Protein AF-A0A955CAB0-F1 (afdb_monomer_lite)

pLDDT: mean 87.86, std 12.78, range [36.03, 98.62]

Secondary structure (DSSP, 8-state):
---SS--EEEEEEE-SS-SSS-EEEEEETTGGG-HHHHS-EEEEESSS-EEE-HHHHT----S---EEEEE-SSSSSPPEEEEE-TTT--EEEEE-SSS-EEE-HHHHT----S-EEEEEEE-SSSSSS-EEEEEESSS--EEEE-SSSSSPEE-TTTTT----S-EEEEEEE-SSSSSPPEEEEEETTS--EEE------SEEEEEEEE-STT-TT-TT-EEEEE-SS-EEEEE--S--BTTB---SS-EEEEET-----EEEEE-TTS-EEEEESPPSSEEEEEEGGG-B------S-SS-SS--SHHHHHHHHHHTTS-S---TT-TT-SSS--HHHHHHHHHHHHHT----

Structure (mmCIF, N/CA/C/O backbone):
data_AF-A0A955CAB0-F1
#
_entry.id   AF-A0A955CAB0-F1
#
loop_
_atom_site.group_PDB
_atom_site.id
_atom_site.type_symbol
_atom_site.label_atom_id
_atom_site.label_alt_id
_atom_site.label_comp_id
_atom_site.label_asym_id
_atom_site.label_entity_id
_atom_site.label_seq_id
_atom_site.pdbx_PDB_ins_code
_atom_site.Cartn_x
_atom_site.Cartn_y
_atom_site.Cartn_z
_atom_site.occupancy
_atom_site.B_iso_or_equiv
_atom_site.auth_seq_id
_atom_site.auth_comp_id
_atom_site.auth_asym_id
_atom_site.auth_atom_id
_atom_site.pdbx_PDB_model_num
ATOM 1 N N . VAL A 1 1 ? -2.494 -20.884 -11.486 1.00 67.62 1 VAL A N 1
ATOM 2 C CA . VAL A 1 1 ? -1.770 -19.643 -11.150 1.00 67.62 1 VAL A CA 1
ATOM 3 C C . VAL A 1 1 ? -0.310 -19.769 -11.561 1.00 67.62 1 VAL A C 1
ATOM 5 O O . VAL A 1 1 ? 0.090 -19.027 -12.437 1.00 67.62 1 VAL A O 1
ATOM 8 N N . ASP A 1 2 ? 0.454 -20.737 -11.043 1.00 61.44 2 ASP A N 1
ATOM 9 C CA . ASP A 1 2 ? 1.824 -20.988 -11.523 1.00 61.44 2 ASP A CA 1
ATOM 10 C C . ASP A 1 2 ? 1.821 -21.654 -12.916 1.00 61.44 2 ASP A C 1
ATOM 12 O O . ASP A 1 2 ? 1.189 -22.699 -13.108 1.00 61.44 2 ASP A O 1
ATOM 16 N N . ARG A 1 3 ? 2.482 -21.017 -13.890 1.00 67.31 3 ARG A N 1
ATOM 17 C CA . ARG A 1 3 ? 2.639 -21.497 -15.274 1.00 67.31 3 ARG A CA 1
ATOM 18 C C . ARG A 1 3 ? 3.969 -22.232 -15.499 1.00 67.31 3 ARG A C 1
ATOM 20 O O . ARG A 1 3 ? 4.211 -22.698 -16.607 1.00 67.31 3 ARG A O 1
ATOM 27 N N . GLY A 1 4 ? 4.805 -22.376 -14.467 1.00 62.47 4 GLY A N 1
ATOM 28 C CA . GLY A 1 4 ? 6.047 -23.158 -14.457 1.00 62.47 4 GLY A CA 1
ATOM 29 C C . GLY A 1 4 ? 7.258 -22.490 -15.118 1.00 62.47 4 GLY A C 1
ATOM 30 O O . GLY A 1 4 ? 8.385 -22.841 -14.774 1.00 62.47 4 GLY A O 1
ATOM 31 N N . ASP A 1 5 ? 7.032 -21.520 -16.008 1.00 72.44 5 ASP A N 1
ATOM 32 C CA . ASP A 1 5 ? 8.077 -20.873 -16.813 1.00 72.44 5 ASP A CA 1
ATOM 33 C C . ASP A 1 5 ? 8.202 -19.352 -16.567 1.00 72.44 5 ASP A C 1
ATOM 35 O O . ASP A 1 5 ? 9.128 -18.720 -17.083 1.00 72.44 5 ASP A O 1
ATOM 39 N N . ASP A 1 6 ? 7.306 -18.763 -15.767 1.00 80.19 6 ASP A N 1
ATOM 40 C CA . ASP A 1 6 ? 7.305 -17.326 -15.481 1.00 80.19 6 ASP A CA 1
ATOM 41 C C . ASP A 1 6 ? 8.258 -17.018 -14.312 1.00 80.19 6 ASP A C 1
ATOM 43 O O . ASP A 1 6 ? 8.123 -17.598 -13.229 1.00 80.19 6 ASP A O 1
ATOM 47 N N . PRO A 1 7 ? 9.243 -16.115 -14.477 1.00 87.50 7 PRO A N 1
ATOM 48 C CA . PRO A 1 7 ? 10.187 -15.771 -13.420 1.00 87.50 7 PRO A CA 1
ATOM 49 C C . PRO A 1 7 ? 9.545 -14.793 -12.420 1.00 87.50 7 PRO A C 1
ATOM 51 O O . PRO A 1 7 ? 9.948 -13.637 -12.310 1.00 87.50 7 PRO A O 1
ATOM 54 N N . THR A 1 8 ? 8.518 -15.239 -11.697 1.00 88.38 8 THR A N 1
ATOM 55 C CA . THR A 1 8 ? 7.826 -14.444 -10.674 1.00 88.38 8 THR A CA 1
ATOM 56 C C . THR A 1 8 ? 8.724 -14.216 -9.456 1.00 88.38 8 THR A C 1
ATOM 58 O O . THR A 1 8 ? 9.237 -15.164 -8.859 1.00 88.38 8 THR A O 1
ATOM 61 N N . PHE A 1 9 ? 8.910 -12.950 -9.074 1.00 87.31 9 PHE A N 1
ATOM 62 C CA . PHE A 1 9 ? 9.753 -12.544 -7.942 1.00 87.31 9 PHE A CA 1
ATOM 63 C C . PHE A 1 9 ? 8.965 -12.331 -6.654 1.00 87.31 9 PHE A C 1
ATOM 65 O O . PHE A 1 9 ? 9.456 -12.657 -5.571 1.00 87.31 9 PHE A O 1
ATOM 72 N N . GLN A 1 10 ? 7.757 -11.783 -6.767 1.00 90.12 10 GLN A N 1
ATOM 73 C CA . GLN A 1 10 ? 6.902 -11.473 -5.629 1.00 90.12 10 GLN A CA 1
ATOM 74 C C . GLN A 1 10 ? 5.447 -11.785 -5.981 1.00 90.12 10 GLN A C 1
ATOM 76 O O . GLN A 1 10 ? 5.010 -11.604 -7.117 1.00 90.12 10 GLN A O 1
ATOM 81 N N . ALA A 1 11 ? 4.712 -12.260 -4.982 1.00 91.19 11 ALA A N 1
ATOM 82 C CA . ALA A 1 11 ? 3.279 -12.487 -5.022 1.00 91.19 11 ALA A CA 1
ATOM 83 C C . ALA A 1 11 ? 2.670 -11.767 -3.821 1.00 91.19 11 ALA A C 1
ATOM 85 O O . ALA A 1 11 ? 3.214 -11.874 -2.719 1.00 91.19 11 ALA A O 1
ATOM 86 N N . SER A 1 12 ? 1.566 -11.062 -4.033 1.00 92.38 12 SER A N 1
ATOM 87 C CA . SER A 1 12 ? 0.866 -10.340 -2.975 1.00 92.38 12 SER A CA 1
ATOM 88 C C . SER A 1 12 ? -0.623 -10.625 -3.057 1.00 92.38 12 SER A C 1
ATOM 90 O O . SER A 1 12 ? -1.196 -10.657 -4.147 1.00 92.38 12 SER A O 1
ATOM 92 N N . PHE A 1 13 ? -1.216 -10.848 -1.886 1.00 93.06 13 PHE A N 1
ATOM 93 C CA . PHE A 1 13 ? -2.656 -10.965 -1.725 1.00 93.06 13 PHE A CA 1
ATOM 94 C C . PHE A 1 13 ? -3.220 -9.653 -1.191 1.00 93.06 13 PHE A C 1
ATOM 96 O O . PHE A 1 13 ? -2.609 -9.055 -0.302 1.00 93.06 13 PHE A O 1
ATOM 103 N N . PHE A 1 14 ? -4.343 -9.224 -1.753 1.00 93.44 14 PHE A N 1
ATOM 104 C CA . PHE A 1 14 ? -5.109 -8.056 -1.325 1.00 93.44 14 PHE A CA 1
ATOM 105 C C . PHE A 1 14 ? -6.511 -8.128 -1.930 1.00 93.44 14 PHE A C 1
ATOM 107 O O . PHE A 1 14 ? -6.679 -8.681 -3.011 1.00 93.44 14 PHE A O 1
ATOM 114 N N . ASP A 1 15 ? -7.504 -7.599 -1.229 1.00 92.38 15 ASP A N 1
ATOM 115 C CA . ASP A 1 15 ? -8.902 -7.546 -1.678 1.00 92.38 15 ASP A CA 1
ATOM 116 C C . ASP A 1 15 ? -9.117 -6.266 -2.510 1.00 92.38 15 ASP A C 1
ATOM 118 O O . ASP A 1 15 ? -9.379 -5.196 -1.954 1.00 92.38 15 ASP A O 1
ATOM 122 N N . PHE A 1 16 ? -8.888 -6.330 -3.830 1.00 95.06 16 PHE A N 1
ATOM 123 C CA . PHE A 1 16 ? -8.797 -5.113 -4.659 1.00 95.06 16 PHE A CA 1
ATOM 124 C C . PHE A 1 16 ? -10.159 -4.500 -4.988 1.00 95.06 16 PHE A C 1
ATOM 126 O O . PHE A 1 16 ? -10.243 -3.301 -5.252 1.00 95.06 16 PHE A O 1
ATOM 133 N N . ASN A 1 17 ? -11.204 -5.326 -5.002 1.00 92.50 17 ASN A N 1
ATOM 134 C CA . ASN A 1 17 ? -12.583 -4.950 -5.316 1.00 92.50 17 ASN A CA 1
ATOM 135 C C . ASN A 1 17 ? -13.494 -4.958 -4.075 1.00 92.50 17 ASN A C 1
ATOM 137 O O . ASN A 1 17 ? -14.695 -4.713 -4.192 1.00 92.50 17 ASN A O 1
ATOM 141 N N . ARG A 1 18 ? -12.922 -5.222 -2.894 1.00 88.31 18 ARG A N 1
ATOM 142 C CA . ARG A 1 18 ? -13.589 -5.218 -1.590 1.00 88.31 18 ARG A CA 1
ATOM 143 C C . ARG A 1 18 ? -14.712 -6.246 -1.463 1.00 88.31 18 ARG A C 1
ATOM 145 O O . ARG A 1 18 ? -15.639 -6.028 -0.678 1.00 88.31 18 ARG A O 1
ATOM 152 N N . ASP A 1 19 ? -14.635 -7.354 -2.196 1.00 85.94 19 ASP A N 1
ATOM 153 C CA . ASP A 1 19 ? -15.627 -8.430 -2.133 1.00 85.94 19 ASP A CA 1
ATOM 154 C C . ASP A 1 19 ? -15.390 -9.414 -0.970 1.00 85.94 19 ASP A C 1
ATOM 156 O O . ASP A 1 19 ? -16.157 -10.363 -0.788 1.00 85.94 19 ASP A O 1
ATOM 160 N N . GLY A 1 20 ? -14.378 -9.149 -0.134 1.00 83.88 20 GLY A N 1
ATOM 161 C CA . GLY A 1 20 ? -14.032 -9.939 1.046 1.00 83.88 20 GLY A CA 1
ATOM 162 C C . GLY A 1 20 ? -13.093 -11.104 0.743 1.00 83.88 20 GLY A C 1
ATOM 163 O O . GLY A 1 20 ? -12.623 -11.768 1.672 1.00 83.88 20 GLY A O 1
ATOM 164 N N . TRP A 1 21 ? -12.768 -11.347 -0.529 1.00 86.94 21 TRP A N 1
ATOM 165 C CA . TRP A 1 21 ? -11.858 -12.405 -0.940 1.00 86.94 21 TRP A CA 1
ATOM 166 C C . TRP A 1 21 ? -10.519 -11.812 -1.374 1.00 86.94 21 TRP A C 1
ATOM 168 O O . TRP A 1 21 ? -10.453 -11.106 -2.369 1.00 86.94 21 TRP A O 1
ATOM 178 N N . PRO A 1 22 ? -9.399 -12.155 -0.709 1.00 90.69 22 PRO A N 1
ATOM 179 C CA . PRO A 1 22 ? -8.095 -11.706 -1.171 1.00 90.69 22 PRO A CA 1
ATOM 180 C C . PRO A 1 22 ? -7.800 -12.231 -2.579 1.00 90.69 22 PRO A C 1
ATOM 182 O O . PRO A 1 22 ? -7.750 -13.449 -2.813 1.00 90.69 22 PRO A O 1
ATOM 185 N N . ASP A 1 23 ? -7.570 -11.303 -3.494 1.00 95.06 23 ASP A N 1
ATOM 186 C CA . ASP A 1 23 ? -7.119 -11.528 -4.857 1.00 95.06 23 ASP A CA 1
ATOM 187 C C . ASP A 1 23 ? -5.604 -11.685 -4.898 1.00 95.06 23 ASP A C 1
ATOM 189 O O . ASP A 1 23 ? -4.913 -11.513 -3.895 1.00 95.06 23 ASP A O 1
ATOM 193 N N . LEU A 1 24 ? -5.063 -12.051 -6.058 1.00 95.00 24 LEU A N 1
ATOM 194 C CA . LEU A 1 24 ? -3.643 -12.338 -6.204 1.00 95.00 24 LEU A CA 1
ATOM 195 C C . LEU A 1 24 ? -3.033 -11.547 -7.352 1.00 95.00 24 LEU A C 1
ATOM 197 O O . LEU A 1 24 ? -3.388 -11.750 -8.513 1.00 95.00 24 LEU A O 1
ATOM 201 N N . TYR A 1 25 ? -2.032 -10.732 -7.034 1.00 94.81 25 TYR A N 1
ATOM 202 C CA . TYR A 1 25 ? -1.206 -10.061 -8.027 1.00 94.81 25 TYR A CA 1
ATOM 203 C C . TYR A 1 25 ? 0.226 -10.594 -8.001 1.00 94.81 25 TYR A C 1
ATOM 205 O O . TYR A 1 25 ? 0.820 -10.821 -6.941 1.00 94.81 25 TYR A O 1
ATOM 213 N N . LEU A 1 26 ? 0.763 -10.857 -9.191 1.00 93.38 26 LEU A N 1
ATOM 214 C CA . LEU A 1 26 ? 2.083 -11.441 -9.397 1.00 93.38 26 LEU A CA 1
ATOM 215 C C . LEU A 1 26 ? 2.994 -10.455 -10.117 1.00 93.38 26 LEU A C 1
ATOM 217 O O . LEU A 1 26 ? 2.694 -10.026 -11.232 1.00 93.38 26 LEU A O 1
ATOM 221 N N . CYS A 1 27 ? 4.143 -10.187 -9.500 1.00 91.38 27 CYS A N 1
ATOM 222 C CA . CYS A 1 27 ? 5.233 -9.443 -10.108 1.00 91.38 27 CYS A CA 1
ATOM 223 C C . CYS A 1 27 ? 6.205 -10.390 -10.810 1.00 91.38 27 CYS A C 1
ATOM 225 O O . CYS A 1 27 ? 6.903 -11.181 -10.164 1.00 91.38 27 CYS A O 1
ATOM 227 N N . THR A 1 28 ? 6.249 -10.291 -12.137 1.00 90.56 28 THR A N 1
ATOM 228 C CA . THR A 1 28 ? 7.005 -11.185 -13.018 1.00 90.56 28 THR A CA 1
ATOM 229 C C . THR A 1 28 ? 8.195 -10.455 -13.634 1.00 90.56 28 THR A C 1
ATOM 231 O O . THR A 1 28 ? 8.054 -9.363 -14.173 1.00 90.56 28 THR A O 1
ATOM 234 N N . ASP A 1 29 ? 9.389 -11.046 -13.553 1.00 88.81 29 ASP A N 1
ATOM 235 C CA . ASP A 1 29 ? 10.591 -10.529 -14.218 1.00 88.81 29 ASP A CA 1
ATOM 236 C C . ASP A 1 29 ? 10.521 -10.791 -15.739 1.00 88.81 29 ASP A C 1
ATOM 238 O O . ASP A 1 29 ? 9.729 -11.597 -16.218 1.00 88.81 29 ASP A O 1
ATOM 242 N N . LYS A 1 30 ? 11.401 -10.159 -16.519 1.00 87.69 30 LYS A N 1
ATOM 243 C CA . LYS A 1 30 ? 11.601 -10.392 -17.959 1.00 87.69 30 LYS A CA 1
ATOM 244 C C . LYS A 1 30 ? 10.505 -9.865 -18.893 1.00 87.69 30 LYS A C 1
ATOM 246 O O . LYS A 1 30 ? 10.591 -10.137 -20.096 1.00 87.69 30 LYS A O 1
ATOM 251 N N . GLY A 1 31 ? 9.543 -9.070 -18.414 1.00 83.94 31 GLY A N 1
ATOM 252 C CA . GLY A 1 31 ? 8.529 -8.410 -19.253 1.00 83.94 31 GLY A CA 1
ATOM 253 C C . GLY A 1 31 ? 9.113 -7.598 -20.416 1.00 83.94 31 GLY A C 1
ATOM 254 O O . GLY A 1 31 ? 8.507 -7.499 -21.486 1.00 83.94 31 GLY A O 1
ATOM 255 N N . GLU A 1 32 ? 10.347 -7.112 -20.275 1.00 80.25 32 GLU A N 1
ATOM 256 C CA . GLU A 1 32 ? 11.094 -6.385 -21.300 1.00 80.25 32 GLU A CA 1
ATOM 257 C C . GLU A 1 32 ? 11.515 -7.220 -22.509 1.00 80.25 32 GLU A C 1
ATOM 259 O O . GLU A 1 32 ? 11.771 -6.675 -23.584 1.00 80.25 32 GLU A O 1
ATOM 264 N N . PHE A 1 33 ? 11.581 -8.543 -22.353 1.00 83.88 33 PHE A N 1
ATOM 265 C CA . PHE A 1 33 ? 11.875 -9.478 -23.440 1.00 83.88 33 PHE A C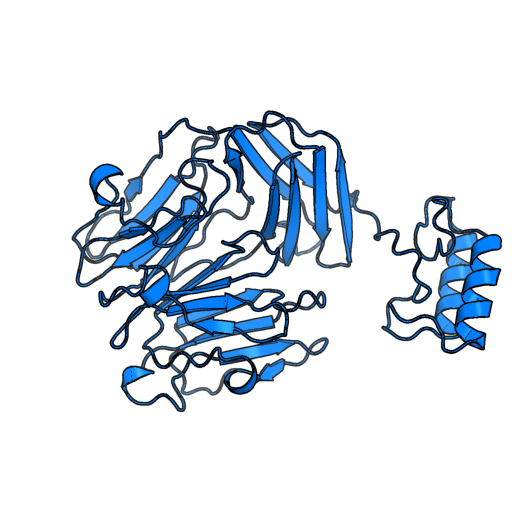A 1
ATOM 266 C C . PHE A 1 33 ? 10.608 -9.963 -24.156 1.00 83.88 33 PHE A C 1
ATOM 268 O O . PHE A 1 33 ? 10.698 -10.726 -25.120 1.00 83.88 33 PHE A O 1
ATOM 275 N N . GLY A 1 34 ? 9.439 -9.488 -23.721 1.00 84.25 34 GLY A N 1
ATOM 276 C CA . GLY A 1 34 ? 8.139 -9.754 -24.318 1.00 84.25 34 GLY A CA 1
ATOM 277 C C . GLY A 1 34 ? 7.045 -9.788 -23.256 1.00 84.25 34 GLY A C 1
ATOM 278 O O . GLY A 1 34 ? 7.053 -10.662 -22.397 1.00 84.25 34 GLY A O 1
ATOM 279 N N . CYS A 1 35 ? 6.057 -8.894 -23.379 1.00 84.69 35 CYS A N 1
ATOM 280 C CA . CYS A 1 35 ? 4.887 -8.811 -22.493 1.00 84.69 35 CYS A CA 1
ATOM 281 C C . CYS A 1 35 ? 4.182 -10.152 -22.244 1.00 84.69 35 CYS A C 1
ATOM 283 O O . CYS A 1 35 ? 3.580 -10.363 -21.203 1.00 84.69 35 CYS A O 1
ATOM 285 N N . ASN A 1 36 ? 4.169 -11.044 -23.231 1.00 83.56 36 ASN A N 1
ATOM 286 C CA . ASN A 1 36 ? 3.543 -12.350 -23.107 1.00 83.56 36 ASN A CA 1
ATOM 287 C C . ASN A 1 36 ? 4.631 -13.414 -23.322 1.00 83.56 36 ASN A C 1
ATOM 289 O O . ASN A 1 36 ? 5.234 -13.415 -24.402 1.00 83.56 36 ASN A O 1
ATOM 293 N N . PRO A 1 37 ? 4.903 -14.290 -22.337 1.00 80.44 37 PRO A N 1
ATOM 294 C CA . PRO A 1 37 ? 4.137 -14.496 -21.099 1.00 80.44 37 PRO A CA 1
ATOM 295 C C . PRO A 1 37 ? 4.506 -13.589 -19.914 1.00 80.44 37 PRO A C 1
ATOM 297 O O . PRO A 1 37 ? 3.755 -13.567 -18.952 1.00 80.44 37 PRO A O 1
ATOM 300 N N . PHE A 1 38 ? 5.578 -12.797 -19.994 1.00 87.56 38 PHE A N 1
ATOM 301 C CA . PHE A 1 38 ? 6.260 -12.226 -18.821 1.00 87.56 38 PHE A CA 1
ATOM 302 C C . PHE A 1 38 ? 5.683 -10.924 -18.225 1.00 87.56 38 PHE A C 1
ATOM 304 O O . PHE A 1 38 ? 6.401 -10.205 -17.535 1.00 87.56 38 PHE A O 1
ATOM 311 N N . ARG A 1 39 ? 4.423 -10.571 -18.498 1.00 91.00 39 ARG A N 1
ATOM 312 C CA . ARG A 1 39 ? 3.760 -9.432 -17.834 1.00 91.00 39 ARG A CA 1
ATOM 313 C C . ARG A 1 39 ? 3.444 -9.764 -16.378 1.00 91.00 39 ARG A C 1
ATOM 315 O O . ARG A 1 39 ? 3.394 -10.929 -15.991 1.00 91.00 39 ARG A O 1
ATOM 322 N N . ASN A 1 40 ? 3.167 -8.742 -15.581 1.00 93.25 40 ASN A N 1
ATOM 323 C CA . ASN A 1 40 ? 2.506 -8.952 -14.297 1.00 93.25 40 ASN A CA 1
ATOM 324 C C . ASN A 1 40 ? 1.090 -9.500 -14.506 1.00 93.25 40 ASN A C 1
ATOM 326 O O . ASN A 1 40 ? 0.478 -9.272 -15.552 1.00 93.25 40 ASN A O 1
ATOM 330 N N . HIS A 1 41 ? 0.569 -10.222 -13.515 1.00 93.94 41 HIS A N 1
ATOM 331 C CA . HIS A 1 41 ? -0.744 -10.858 -13.613 1.00 93.94 41 HIS A CA 1
ATOM 332 C C . HIS A 1 41 ? -1.618 -10.522 -12.415 1.00 93.94 41 HIS A C 1
ATOM 334 O O . HIS A 1 41 ? -1.183 -10.724 -11.284 1.00 93.94 41 HIS A O 1
ATOM 340 N N . LEU A 1 42 ? -2.861 -10.113 -12.673 1.00 96.56 42 LEU A N 1
ATOM 341 C CA . LEU A 1 42 ? -3.911 -10.023 -11.664 1.00 96.56 42 LEU A CA 1
ATOM 342 C C . LEU A 1 42 ? -4.868 -11.207 -11.815 1.00 96.56 42 LEU A C 1
ATOM 344 O O . LEU A 1 42 ? -5.389 -11.473 -12.904 1.00 96.56 42 LEU A O 1
ATOM 348 N N . TYR A 1 43 ? -5.118 -11.892 -10.707 1.00 96.94 43 TYR A N 1
ATOM 349 C CA . TYR A 1 43 ? -6.092 -12.962 -10.597 1.00 96.94 43 TYR A CA 1
ATOM 350 C C . TYR A 1 43 ? -7.154 -12.596 -9.567 1.00 96.94 43 TYR A C 1
ATOM 352 O O . TYR A 1 43 ? -6.832 -12.454 -8.389 1.00 96.94 43 TYR A O 1
ATOM 360 N N . ARG A 1 44 ? -8.412 -12.545 -10.006 1.00 97.19 44 ARG A N 1
ATOM 361 C CA . ARG A 1 44 ? -9.564 -12.388 -9.124 1.00 97.19 44 ARG A CA 1
ATOM 362 C C . ARG A 1 44 ? -9.888 -13.699 -8.422 1.00 97.19 44 ARG A C 1
ATOM 364 O O . ARG A 1 44 ? -9.929 -14.749 -9.077 1.00 97.19 44 ARG A O 1
ATOM 371 N N . ASN A 1 45 ? -10.126 -13.648 -7.122 1.00 94.88 45 ASN A N 1
ATOM 372 C CA . ASN A 1 45 ? -10.603 -14.768 -6.332 1.00 94.88 45 ASN A CA 1
ATOM 373 C C . ASN A 1 45 ? -12.132 -14.875 -6.435 1.00 94.88 45 ASN A C 1
ATOM 375 O O . ASN A 1 45 ? -12.863 -13.919 -6.242 1.00 94.88 45 ASN A O 1
ATOM 379 N N . MET A 1 46 ? -12.623 -16.067 -6.758 1.00 90.56 46 MET A N 1
ATOM 380 C CA . MET A 1 46 ? -14.039 -16.376 -6.966 1.00 90.56 46 MET A CA 1
ATOM 381 C C . MET A 1 46 ? -14.533 -17.345 -5.884 1.00 90.56 46 MET A C 1
ATOM 383 O O . MET A 1 46 ? -15.112 -18.386 -6.202 1.00 90.56 46 MET A O 1
ATOM 387 N N . GLY A 1 47 ? -14.201 -17.088 -4.617 1.00 84.75 47 GLY A N 1
ATOM 388 C CA . GLY A 1 47 ? -14.591 -17.967 -3.511 1.00 84.75 47 GLY A CA 1
ATOM 389 C C . GLY A 1 47 ? -13.786 -19.270 -3.424 1.00 84.75 47 GLY A C 1
ATOM 390 O O . GLY A 1 47 ? -14.341 -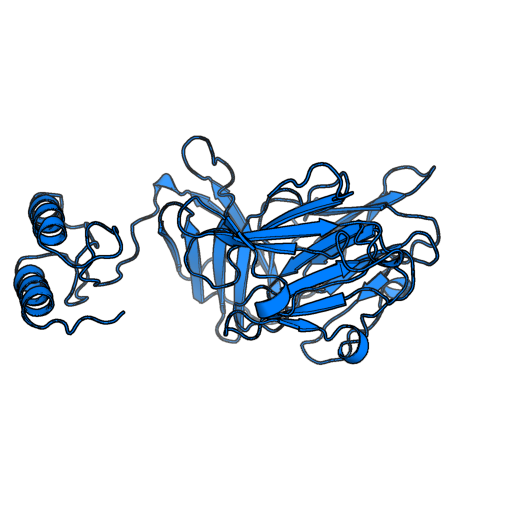20.336 -3.160 1.00 84.75 47 GLY A O 1
ATOM 391 N N . GLY A 1 48 ? -12.475 -19.222 -3.697 1.00 83.94 48 GLY A N 1
ATOM 392 C CA . GLY A 1 48 ? -11.577 -20.388 -3.634 1.00 83.94 48 GLY A CA 1
ATOM 393 C C . GLY A 1 48 ? -11.060 -20.885 -4.987 1.00 83.94 48 GLY A C 1
ATOM 394 O O . GLY A 1 48 ? -10.376 -21.909 -5.058 1.00 83.94 48 GLY A O 1
ATOM 395 N N . SER A 1 49 ? -11.347 -20.157 -6.067 1.00 90.88 49 SER A N 1
ATOM 396 C CA . SER A 1 49 ? -10.716 -20.346 -7.376 1.00 90.88 49 SER A CA 1
ATOM 397 C C . SER A 1 49 ? -10.250 -19.007 -7.943 1.00 90.88 49 SER A C 1
ATOM 399 O O . SER A 1 49 ? -10.808 -17.978 -7.597 1.00 90.88 49 SER A O 1
ATOM 401 N N . PHE A 1 50 ? -9.225 -19.015 -8.796 1.00 95.19 50 PHE A N 1
ATOM 402 C CA . PHE A 1 50 ? -8.647 -17.793 -9.360 1.00 95.19 50 PHE A CA 1
ATOM 403 C C . PHE A 1 50 ? -8.926 -17.684 -10.858 1.00 95.19 50 PHE A C 1
ATOM 405 O O . PHE A 1 50 ? -8.662 -18.633 -11.605 1.00 95.19 50 PHE A O 1
ATOM 412 N N . VAL A 1 51 ? -9.392 -16.516 -11.298 1.00 95.50 51 VAL A N 1
ATOM 413 C CA . VAL A 1 51 ? -9.577 -16.157 -12.711 1.00 95.50 51 VAL A CA 1
ATOM 414 C C . VAL A 1 51 ? -8.618 -15.027 -13.059 1.00 95.50 51 VAL A C 1
ATOM 416 O O . VAL A 1 51 ? -8.604 -13.998 -12.398 1.00 95.50 51 VAL A O 1
ATOM 419 N N . GLU A 1 52 ? -7.803 -15.208 -14.097 1.00 95.38 52 GLU A N 1
ATOM 420 C CA . GLU A 1 52 ? -6.918 -14.139 -14.570 1.00 95.38 52 GLU A CA 1
ATOM 421 C C . GLU A 1 52 ? -7.737 -13.043 -15.255 1.00 95.38 52 GLU A C 1
ATOM 423 O O . GLU A 1 52 ? -8.451 -13.319 -16.220 1.00 95.38 52 GLU A O 1
ATOM 428 N N . ILE A 1 53 ? -7.597 -11.809 -14.774 1.00 96.94 53 ILE A N 1
ATOM 429 C CA . ILE A 1 53 ? -8.307 -10.624 -15.278 1.00 96.94 53 ILE A CA 1
ATOM 430 C C . ILE A 1 53 ? -7.351 -9.502 -15.701 1.00 96.94 53 ILE A C 1
ATOM 432 O O . ILE A 1 53 ? -7.799 -8.399 -15.990 1.00 96.94 53 ILE A O 1
ATOM 436 N N . THR A 1 54 ? -6.047 -9.789 -15.780 1.00 95.56 54 THR A N 1
ATOM 437 C CA . THR A 1 54 ? -4.971 -8.829 -16.084 1.00 95.56 54 THR A CA 1
ATOM 438 C C . THR A 1 54 ? -5.313 -7.841 -17.199 1.00 95.56 54 THR A C 1
ATOM 440 O O . THR A 1 54 ? -5.135 -6.642 -17.030 1.00 95.56 54 THR A O 1
ATOM 443 N N . ASP A 1 55 ? -5.798 -8.339 -18.342 1.00 95.50 55 ASP A N 1
ATOM 444 C CA . ASP A 1 55 ? -6.018 -7.498 -19.522 1.00 95.50 55 ASP A CA 1
ATOM 445 C C . ASP A 1 55 ? -7.314 -6.672 -19.409 1.00 95.50 55 ASP A C 1
ATOM 447 O O . ASP A 1 55 ? -7.401 -5.586 -19.977 1.00 95.50 55 ASP A O 1
ATOM 451 N N . SER A 1 56 ? -8.329 -7.177 -18.695 1.00 97.38 56 SER A N 1
ATOM 452 C CA . SER A 1 56 ? -9.586 -6.453 -18.463 1.00 97.38 56 SER A CA 1
ATOM 453 C C . SER A 1 56 ? -9.478 -5.427 -17.339 1.00 97.38 56 SER A C 1
ATOM 455 O O . SER A 1 56 ? -10.193 -4.433 -17.390 1.00 97.38 56 SER A O 1
ATOM 457 N N . SER A 1 57 ? -8.591 -5.644 -16.363 1.00 97.69 57 SER A N 1
ATOM 458 C CA . SER A 1 57 ? -8.366 -4.717 -15.250 1.00 97.69 57 SER A CA 1
ATOM 459 C C . SER A 1 57 ? -7.359 -3.614 -15.569 1.00 97.69 57 SER A C 1
ATOM 461 O O . SER A 1 57 ? -7.234 -2.669 -14.803 1.00 97.69 57 SER A O 1
ATOM 463 N N . GLY A 1 58 ? -6.605 -3.708 -16.668 1.00 96.62 58 GLY A N 1
ATOM 464 C CA . GLY A 1 58 ? -5.582 -2.712 -17.004 1.00 96.62 58 GLY A CA 1
ATOM 465 C C . GLY A 1 58 ? -4.237 -2.909 -16.291 1.00 96.62 58 GLY A C 1
ATOM 466 O O . GLY A 1 58 ? -3.308 -2.141 -16.535 1.00 96.62 58 GLY A O 1
ATOM 467 N N . MET A 1 59 ? -4.078 -3.959 -15.476 1.00 95.44 59 MET A N 1
ATOM 468 C CA . MET A 1 59 ? -2.852 -4.231 -14.706 1.00 95.44 59 MET A CA 1
ATOM 469 C C . MET A 1 59 ? -1.744 -4.955 -15.499 1.00 95.44 59 MET A C 1
ATOM 471 O O . MET A 1 59 ? -0.850 -5.580 -14.923 1.00 95.44 59 MET A O 1
ATOM 475 N N . GLN A 1 60 ? -1.767 -4.899 -16.834 1.00 91.25 60 GLN A N 1
ATOM 476 C CA . GLN A 1 60 ? -0.721 -5.474 -17.687 1.00 91.25 60 GLN A CA 1
ATOM 477 C C . GLN A 1 60 ? 0.597 -4.673 -17.649 1.00 91.25 60 GLN A C 1
ATOM 479 O O . GLN A 1 60 ? 0.944 -3.954 -18.585 1.00 91.25 60 GLN A O 1
ATOM 484 N N . ALA A 1 61 ? 1.398 -4.836 -16.595 1.00 91.69 61 ALA A N 1
ATOM 485 C CA . ALA A 1 61 ? 2.750 -4.276 -16.562 1.00 91.69 61 ALA A CA 1
ATOM 486 C C . ALA A 1 61 ? 3.729 -5.151 -17.365 1.00 91.69 61 ALA A C 1
ATOM 488 O O . ALA A 1 61 ? 4.024 -6.280 -16.975 1.00 91.69 61 ALA A O 1
ATOM 489 N N . CYS A 1 62 ? 4.269 -4.631 -18.470 1.00 90.81 62 CYS A N 1
ATOM 490 C CA . CYS A 1 62 ? 5.324 -5.290 -19.255 1.00 90.81 62 CYS A CA 1
ATOM 491 C C . CYS A 1 62 ? 6.721 -4.812 -18.855 1.00 90.81 62 CYS A C 1
ATOM 493 O O . CYS A 1 62 ? 7.479 -4.276 -19.669 1.00 90.81 62 CYS A O 1
ATOM 495 N N . ILE A 1 63 ? 7.044 -4.982 -17.584 1.00 90.62 63 ILE A N 1
ATOM 496 C CA . ILE A 1 63 ? 8.336 -4.630 -17.004 1.00 90.62 63 ILE A CA 1
ATOM 497 C C . ILE A 1 63 ? 9.008 -5.909 -16.518 1.00 90.62 63 ILE A C 1
ATOM 499 O O . ILE A 1 63 ? 8.334 -6.910 -16.287 1.00 90.62 63 ILE A O 1
ATOM 503 N N . ALA A 1 64 ? 10.323 -5.907 -16.325 1.00 90.94 64 ALA A N 1
ATOM 504 C CA . ALA A 1 64 ? 10.871 -6.864 -15.376 1.00 90.94 64 ALA A CA 1
ATOM 505 C C . ALA A 1 64 ? 10.348 -6.421 -14.013 1.00 90.94 64 ALA A C 1
ATOM 507 O O . ALA A 1 64 ? 10.894 -5.461 -13.529 1.00 90.94 64 ALA A O 1
ATOM 508 N N . CYS A 1 65 ? 9.318 -6.980 -13.384 1.00 92.38 65 CYS A N 1
ATOM 509 C CA . CYS A 1 65 ? 8.950 -6.536 -12.031 1.00 92.38 65 CYS A CA 1
ATOM 510 C C . CYS A 1 65 ? 9.851 -7.218 -10.987 1.00 92.38 65 CYS A C 1
ATOM 512 O O . CYS A 1 65 ? 10.043 -8.432 -11.040 1.00 92.38 65 CYS A O 1
ATOM 514 N N . MET A 1 66 ? 10.396 -6.455 -10.031 1.00 91.94 66 MET A N 1
ATOM 515 C CA . MET A 1 66 ? 11.262 -6.994 -8.958 1.00 91.94 66 MET A CA 1
ATOM 516 C C . MET A 1 66 ? 10.702 -6.793 -7.553 1.00 91.94 66 MET A C 1
ATOM 518 O O . MET A 1 66 ? 11.080 -7.527 -6.638 1.00 91.94 66 MET A O 1
ATOM 522 N N . GLY A 1 67 ? 9.828 -5.808 -7.374 1.00 92.88 67 GLY A N 1
ATOM 523 C CA . GLY A 1 67 ? 9.174 -5.539 -6.107 1.00 92.88 67 GLY A CA 1
ATOM 524 C C . GLY A 1 67 ? 7.870 -4.789 -6.311 1.00 92.88 67 GLY A C 1
ATOM 525 O O . GLY A 1 67 ? 7.707 -4.058 -7.288 1.00 92.88 67 GLY A O 1
ATOM 526 N N . MET A 1 68 ? 6.954 -4.975 -5.373 1.00 94.56 68 MET A N 1
ATOM 527 C CA . MET A 1 68 ? 5.696 -4.247 -5.319 1.00 94.56 68 MET A CA 1
ATOM 528 C C . MET A 1 68 ? 5.306 -3.935 -3.885 1.00 94.56 68 MET A C 1
ATOM 530 O O . MET A 1 68 ? 5.658 -4.674 -2.966 1.00 94.56 68 MET A O 1
ATOM 534 N N . SER A 1 69 ? 4.548 -2.860 -3.729 1.00 95.44 69 SER A N 1
ATOM 535 C CA . SER A 1 69 ? 3.870 -2.507 -2.490 1.00 95.44 69 SER A CA 1
ATOM 536 C C . SER A 1 69 ? 2.447 -2.051 -2.814 1.00 95.44 69 SER A C 1
ATOM 538 O O . SER A 1 69 ? 2.163 -1.687 -3.959 1.00 95.44 69 SER A O 1
ATOM 540 N N . ILE A 1 70 ? 1.551 -2.146 -1.833 1.00 95.69 70 ILE A N 1
ATOM 541 C CA . ILE A 1 70 ? 0.109 -1.923 -1.995 1.00 95.69 70 ILE A CA 1
ATOM 542 C C . ILE A 1 70 ? -0.371 -1.021 -0.862 1.00 95.69 70 ILE A C 1
ATOM 544 O O . ILE A 1 70 ? -0.130 -1.342 0.305 1.00 95.69 70 ILE A O 1
ATOM 548 N N . ALA A 1 71 ? -1.080 0.050 -1.192 1.00 94.75 71 ALA A N 1
ATOM 549 C CA . ALA A 1 71 ? -1.616 1.022 -0.244 1.00 94.75 71 ALA A CA 1
ATOM 550 C C . ALA A 1 71 ? -2.750 1.822 -0.888 1.00 94.75 71 ALA A C 1
ATOM 552 O O . ALA A 1 71 ? -2.752 1.975 -2.097 1.00 94.75 71 ALA A O 1
ATOM 553 N N . ASP A 1 72 ? -3.677 2.337 -0.089 1.00 95.31 72 ASP A N 1
ATOM 554 C CA . ASP A 1 72 ? -4.613 3.389 -0.509 1.00 95.31 72 ASP A CA 1
ATOM 555 C C . ASP A 1 72 ? -3.898 4.740 -0.340 1.00 95.31 72 ASP A C 1
ATOM 557 O O . ASP A 1 72 ? -3.657 5.160 0.797 1.00 95.31 72 ASP A O 1
ATOM 561 N N . ILE A 1 73 ? -3.448 5.356 -1.441 1.00 94.25 73 ILE A N 1
ATOM 562 C CA . ILE A 1 73 ? -2.596 6.564 -1.390 1.00 94.25 73 ILE A CA 1
ATOM 563 C C . ILE A 1 73 ? -3.365 7.865 -1.638 1.00 94.25 73 ILE A C 1
ATOM 565 O O . ILE A 1 73 ? -2.836 8.953 -1.379 1.00 94.25 73 ILE A O 1
ATOM 569 N N . ASP A 1 74 ? -4.591 7.777 -2.152 1.00 94.12 74 ASP A N 1
ATOM 570 C CA . ASP A 1 74 ? -5.460 8.926 -2.408 1.00 94.12 74 ASP A CA 1
ATOM 571 C C . ASP A 1 74 ? -6.690 8.994 -1.483 1.00 94.12 74 ASP A C 1
ATOM 573 O O . ASP A 1 74 ? -7.447 9.971 -1.537 1.00 94.12 74 ASP A O 1
ATOM 577 N N . HIS A 1 75 ? -6.796 8.051 -0.544 1.00 94.69 75 HIS A N 1
ATOM 578 C CA . HIS A 1 75 ? -7.810 7.967 0.505 1.00 94.69 75 HIS A CA 1
ATOM 579 C C . HIS A 1 75 ? -9.227 7.728 -0.019 1.00 94.69 75 HIS A C 1
ATOM 581 O O . HIS A 1 75 ? -10.209 8.196 0.575 1.00 94.69 75 HIS A O 1
ATOM 587 N N . ASP A 1 76 ? -9.352 6.991 -1.121 1.00 94.50 76 ASP A N 1
ATOM 588 C CA . ASP A 1 76 ? -10.629 6.515 -1.652 1.00 94.50 76 ASP A CA 1
ATOM 589 C C . ASP A 1 76 ? -11.046 5.144 -1.064 1.00 94.50 76 ASP A C 1
ATOM 591 O O . ASP A 1 76 ? -12.146 4.643 -1.340 1.00 94.50 76 ASP A O 1
ATOM 595 N N . LEU A 1 77 ? -10.214 4.587 -0.168 1.00 93.94 77 LEU A N 1
ATOM 596 C CA . LEU A 1 77 ? -10.307 3.268 0.475 1.00 93.94 77 LEU A CA 1
ATOM 597 C C . LEU A 1 77 ? -9.978 2.092 -0.462 1.00 93.94 77 LEU A C 1
ATOM 599 O O . LEU A 1 77 ? -10.171 0.931 -0.086 1.00 93.94 77 LEU A O 1
ATOM 603 N N . SER A 1 78 ? -9.551 2.363 -1.696 1.00 95.25 78 SER A N 1
ATOM 604 C CA . SER A 1 78 ? -9.237 1.382 -2.729 1.00 95.25 78 SER A CA 1
ATOM 605 C C . SER A 1 78 ? -7.726 1.188 -2.763 1.00 95.25 78 SER A C 1
ATOM 607 O O . SER A 1 78 ? -6.971 2.142 -2.879 1.00 95.25 78 SER A O 1
ATOM 609 N N . PRO A 1 79 ? -7.228 -0.049 -2.659 1.00 95.56 79 PRO A N 1
ATOM 610 C CA . PRO A 1 79 ? -5.791 -0.265 -2.664 1.00 95.56 79 PRO A CA 1
ATOM 611 C C . PRO A 1 79 ? -5.196 -0.034 -4.061 1.00 95.56 79 PRO A C 1
ATOM 613 O O . PRO A 1 79 ? -5.562 -0.718 -5.021 1.00 95.56 79 PRO A O 1
ATOM 616 N N . ASP A 1 80 ? -4.210 0.852 -4.129 1.00 96.88 80 ASP A N 1
ATOM 617 C CA . ASP A 1 80 ? -3.334 1.114 -5.267 1.00 96.88 80 ASP A CA 1
ATOM 618 C C . ASP A 1 80 ? -2.076 0.245 -5.209 1.00 96.88 80 ASP A C 1
ATOM 620 O O . ASP A 1 80 ? -1.690 -0.286 -4.161 1.00 96.88 80 ASP A O 1
ATOM 624 N N . VAL A 1 81 ? -1.396 0.093 -6.347 1.00 97.19 81 VAL A N 1
ATOM 625 C CA . VAL A 1 81 ? -0.225 -0.785 -6.462 1.00 97.19 81 VAL A CA 1
ATOM 626 C C . VAL A 1 81 ? 0.937 -0.067 -7.128 1.00 97.19 81 VAL A C 1
ATOM 628 O O . VAL A 1 81 ? 0.870 0.299 -8.300 1.00 97.19 81 VAL A O 1
ATOM 631 N N . TYR A 1 82 ? 2.063 0.040 -6.426 1.00 97.00 82 TYR A N 1
ATOM 632 C CA . TYR A 1 82 ? 3.320 0.484 -7.022 1.00 97.00 82 TYR A CA 1
ATOM 633 C C . TYR A 1 82 ? 4.212 -0.713 -7.315 1.00 97.00 82 TYR A C 1
ATOM 635 O O . TYR A 1 82 ? 4.476 -1.533 -6.435 1.00 97.00 82 TYR A O 1
ATOM 643 N N . CYS A 1 83 ? 4.715 -0.809 -8.541 1.00 95.75 83 CYS A N 1
ATOM 644 C CA . CYS A 1 83 ? 5.678 -1.827 -8.941 1.00 95.75 83 CYS A CA 1
ATOM 645 C C . CYS A 1 83 ? 6.976 -1.172 -9.388 1.00 95.75 83 CYS A C 1
ATOM 647 O O . CYS A 1 83 ? 6.991 -0.270 -10.231 1.00 95.75 83 CYS A O 1
ATOM 649 N N . SER A 1 84 ? 8.089 -1.674 -8.868 1.00 93.94 84 SER A N 1
ATOM 650 C CA . SER A 1 84 ? 9.396 -1.298 -9.375 1.00 93.94 84 SER A CA 1
ATOM 651 C C . SER A 1 84 ? 9.741 -2.083 -10.638 1.00 93.94 84 SER A C 1
ATOM 653 O O . SER A 1 84 ? 9.370 -3.255 -10.759 1.00 93.94 84 SER A O 1
ATOM 655 N N . ASN A 1 85 ? 10.544 -1.432 -11.493 1.00 85.50 85 ASN A N 1
ATOM 656 C CA . ASN A 1 85 ? 11.621 -1.981 -12.327 1.00 85.50 85 ASN A CA 1
ATOM 657 C C . ASN A 1 85 ? 11.544 -1.735 -13.869 1.00 85.50 85 ASN A C 1
ATOM 659 O O . ASN A 1 85 ? 10.601 -1.164 -14.406 1.00 85.50 85 ASN A O 1
ATOM 663 N N . VAL A 1 86 ? 12.668 -2.007 -14.557 1.00 76.50 86 VAL A N 1
ATOM 664 C CA . VAL A 1 86 ? 13.093 -1.553 -15.903 1.00 76.50 86 VAL A CA 1
ATOM 665 C C . VAL A 1 86 ? 12.487 -2.353 -17.071 1.00 76.50 86 VAL A C 1
ATOM 667 O O . VAL A 1 86 ? 12.002 -3.464 -16.850 1.00 76.50 86 VAL A O 1
ATOM 670 N N . PRO A 1 87 ? 12.580 -1.878 -18.342 1.00 58.41 87 PRO A N 1
ATOM 671 C CA . PRO A 1 87 ? 13.204 -0.654 -18.880 1.00 58.41 87 PRO A CA 1
ATOM 672 C C . PRO A 1 87 ? 12.244 0.500 -19.170 1.00 58.41 87 PRO A C 1
ATOM 674 O O . PRO A 1 87 ? 12.718 1.569 -19.546 1.00 58.41 87 PRO A O 1
ATOM 677 N N . ILE A 1 88 ? 10.933 0.299 -19.028 1.00 73.19 88 ILE A N 1
ATOM 678 C CA . ILE A 1 88 ? 9.929 1.336 -19.323 1.00 73.19 88 ILE A CA 1
ATOM 679 C C . ILE A 1 88 ? 9.777 2.305 -18.135 1.00 73.19 88 ILE A C 1
ATOM 681 O O . ILE A 1 88 ? 9.431 3.463 -18.334 1.00 73.19 88 ILE A O 1
ATOM 685 N N . GLY A 1 89 ? 10.145 1.855 -16.933 1.00 89.12 89 GLY A N 1
ATOM 686 C CA . GLY A 1 89 ? 10.074 2.612 -15.691 1.00 89.12 89 GLY A CA 1
ATOM 687 C C . GLY A 1 89 ? 9.181 1.903 -14.678 1.00 89.12 89 GLY A C 1
ATOM 688 O O . GLY A 1 89 ? 8.428 0.998 -15.033 1.00 89.12 89 GLY A O 1
ATOM 689 N N . ASN A 1 90 ? 9.286 2.314 -13.419 1.00 94.81 90 ASN A N 1
ATOM 690 C CA . ASN A 1 90 ? 8.346 1.898 -12.383 1.00 94.81 90 ASN A CA 1
ATOM 691 C C . ASN A 1 90 ? 6.919 2.316 -12.774 1.00 94.81 90 ASN A C 1
ATOM 693 O O . ASN A 1 90 ? 6.744 3.346 -13.428 1.00 94.81 90 ASN A O 1
ATOM 697 N N . VAL A 1 91 ? 5.925 1.545 -12.338 1.00 95.75 91 VAL A N 1
ATOM 698 C CA . VAL A 1 91 ? 4.502 1.784 -12.620 1.00 95.75 91 VAL A CA 1
ATOM 699 C C . VAL A 1 91 ? 3.725 1.972 -11.320 1.00 95.75 91 VAL A C 1
ATOM 701 O O . VAL A 1 91 ? 4.043 1.344 -10.309 1.00 95.75 91 VAL A O 1
ATOM 704 N N . LEU A 1 92 ? 2.714 2.835 -11.359 1.00 96.94 92 LEU A N 1
ATOM 705 C CA . LEU A 1 92 ? 1.783 3.113 -10.270 1.00 96.94 92 LEU A CA 1
ATOM 706 C C . LEU A 1 92 ? 0.386 2.874 -10.825 1.00 96.94 92 LEU A C 1
ATOM 708 O O . LEU A 1 92 ? -0.052 3.609 -11.704 1.00 96.94 92 LEU A O 1
ATOM 712 N N . PHE A 1 93 ? -0.270 1.826 -10.352 1.00 97.94 93 PHE A N 1
ATOM 713 C CA . PHE A 1 93 ? -1.634 1.482 -10.715 1.00 97.94 93 PHE A CA 1
ATOM 714 C C . PHE A 1 93 ? -2.584 2.065 -9.676 1.00 97.94 93 PHE A C 1
ATOM 716 O O . PHE A 1 93 ? -2.640 1.551 -8.562 1.00 97.94 93 PHE A O 1
ATOM 723 N N . MET A 1 94 ? -3.317 3.105 -10.068 1.00 97.69 94 MET A N 1
ATOM 724 C CA . MET A 1 94 ? -4.394 3.691 -9.275 1.00 97.69 94 MET A CA 1
ATOM 725 C C . MET A 1 94 ? -5.672 2.894 -9.494 1.00 97.69 94 MET A C 1
ATOM 727 O O . MET A 1 94 ? -6.120 2.772 -10.642 1.00 97.69 94 MET A O 1
ATOM 731 N N . ASN A 1 95 ? -6.261 2.361 -8.435 1.00 98.06 95 ASN A N 1
ATOM 732 C CA . ASN A 1 95 ? -7.547 1.681 -8.511 1.00 98.06 95 ASN A CA 1
ATOM 733 C C . ASN A 1 95 ? -8.639 2.694 -8.887 1.00 98.06 95 ASN A C 1
ATOM 735 O O . ASN A 1 95 ? -8.601 3.845 -8.468 1.00 98.06 95 ASN A O 1
ATOM 739 N N . GLN A 1 96 ? -9.560 2.313 -9.768 1.00 97.69 96 GLN A N 1
ATOM 740 C CA . GLN A 1 96 ? -10.635 3.195 -10.239 1.00 97.69 96 GLN A CA 1
ATOM 741 C C . GLN A 1 96 ? -11.992 2.876 -9.589 1.00 97.69 96 GLN A C 1
ATOM 743 O O . GLN A 1 96 ? -13.005 3.443 -10.000 1.00 97.69 96 GLN A O 1
ATOM 748 N N . ASP A 1 97 ? -12.019 1.962 -8.608 1.00 95.19 97 ASP A N 1
ATOM 749 C CA . ASP A 1 97 ? -13.226 1.481 -7.910 1.00 95.19 97 ASP A CA 1
ATOM 750 C C . ASP A 1 97 ? -14.290 0.886 -8.864 1.00 95.19 97 ASP A C 1
ATOM 752 O O . ASP A 1 97 ? -15.488 0.850 -8.588 1.00 95.19 97 ASP A O 1
ATOM 756 N N . ASP A 1 98 ? -13.852 0.408 -10.035 1.00 95.50 98 ASP A N 1
ATOM 757 C CA . ASP A 1 98 ? -14.690 -0.232 -11.060 1.00 95.50 98 ASP A CA 1
ATOM 758 C C . ASP A 1 98 ? -14.069 -1.532 -11.608 1.00 95.50 98 ASP A C 1
ATOM 760 O O . ASP A 1 98 ? -14.342 -1.963 -12.730 1.00 95.50 98 ASP A O 1
ATOM 764 N N . GLU A 1 99 ? -13.230 -2.162 -10.782 1.00 95.94 99 GLU A N 1
ATOM 765 C CA . GLU A 1 99 ? -12.375 -3.311 -11.103 1.00 95.94 99 GLU A CA 1
ATOM 766 C C . GLU A 1 99 ? -11.279 -3.041 -12.154 1.00 95.94 99 GLU A C 1
ATOM 768 O O . GLU A 1 99 ? -10.607 -3.976 -12.612 1.00 95.94 99 GLU A O 1
ATOM 773 N N . THR A 1 100 ? -11.058 -1.776 -12.522 1.00 98.25 100 THR A N 1
ATOM 774 C CA . THR A 1 100 ? -9.953 -1.360 -13.389 1.00 98.25 100 THR A CA 1
ATOM 775 C C . THR A 1 100 ? -8.917 -0.511 -12.657 1.00 98.25 100 THR A C 1
ATOM 777 O O . THR A 1 100 ? -9.161 0.048 -11.590 1.00 98.25 100 THR A O 1
ATOM 780 N N . PHE A 1 101 ? -7.724 -0.435 -13.244 1.00 98.56 101 PHE A N 1
ATOM 781 C CA . PHE A 1 101 ? -6.598 0.344 -12.758 1.00 98.56 101 PHE A CA 1
ATOM 782 C C . PHE A 1 101 ? -6.068 1.268 -13.854 1.00 98.56 101 PHE A C 1
ATOM 784 O O . PHE A 1 101 ? -5.917 0.869 -15.015 1.00 98.56 101 PHE A O 1
ATOM 791 N N . ALA A 1 102 ? -5.710 2.490 -13.469 1.00 97.69 102 ALA A N 1
ATOM 792 C CA . ALA A 1 102 ? -5.009 3.443 -14.317 1.00 97.69 102 ALA A CA 1
ATOM 793 C C . ALA A 1 102 ? -3.512 3.452 -13.982 1.00 97.69 102 ALA A C 1
ATOM 795 O O . ALA A 1 102 ? -3.138 3.622 -12.827 1.00 97.69 102 ALA A O 1
ATOM 796 N N . GLU A 1 103 ? -2.645 3.300 -14.983 1.00 96.38 103 GLU A N 1
ATOM 797 C CA . GLU A 1 103 ? -1.201 3.496 -14.804 1.00 96.38 103 GLU A CA 1
ATOM 798 C C . GLU A 1 103 ? -0.878 4.998 -14.852 1.00 96.38 103 GLU A C 1
ATOM 800 O O . GLU A 1 103 ? -1.222 5.660 -15.833 1.00 96.38 103 GLU A O 1
ATOM 805 N N . THR A 1 104 ? -0.272 5.541 -13.793 1.00 96.38 104 THR A N 1
ATOM 806 C CA . THR A 1 104 ? -0.089 6.994 -13.600 1.00 96.38 104 THR A CA 1
ATOM 807 C C . THR A 1 104 ? 1.312 7.393 -13.131 1.00 96.38 104 THR A C 1
ATOM 809 O O . THR A 1 104 ? 1.518 8.529 -12.693 1.00 96.38 104 THR A O 1
ATOM 812 N N . ALA A 1 105 ? 2.315 6.507 -13.181 1.00 95.50 105 ALA A N 1
ATOM 813 C CA . ALA A 1 105 ? 3.603 6.766 -12.534 1.00 95.50 105 ALA A CA 1
ATOM 814 C C . ALA A 1 105 ? 4.319 8.008 -13.073 1.00 95.50 105 ALA A C 1
ATOM 816 O O . ALA A 1 105 ? 4.992 8.712 -12.315 1.00 95.50 105 ALA A O 1
ATOM 817 N N . ILE A 1 106 ? 4.209 8.285 -14.375 1.00 94.00 106 ILE A N 1
ATOM 818 C CA . ILE A 1 106 ? 4.843 9.456 -14.994 1.00 94.00 106 ILE A CA 1
ATOM 819 C C . ILE A 1 106 ? 4.156 10.737 -14.517 1.00 94.00 106 ILE A C 1
ATOM 821 O O . ILE A 1 106 ? 4.839 11.673 -14.096 1.00 94.00 106 ILE A O 1
ATOM 825 N N . GLU A 1 107 ? 2.826 10.773 -14.553 1.00 95.12 107 GLU A N 1
ATOM 826 C CA . GLU A 1 107 ? 1.995 11.897 -14.121 1.00 95.12 107 GLU A CA 1
ATOM 827 C C . GLU A 1 107 ? 2.162 12.177 -12.624 1.00 95.12 107 GLU A C 1
ATOM 829 O O . GLU A 1 107 ? 2.256 13.336 -12.217 1.00 95.12 107 GLU A O 1
ATOM 834 N N . ALA A 1 108 ? 2.270 11.120 -11.818 1.00 96.12 108 ALA A N 1
ATOM 835 C CA . ALA A 1 108 ? 2.506 11.190 -10.383 1.00 96.12 108 ALA A CA 1
ATOM 836 C C . ALA A 1 108 ? 3.964 11.540 -10.024 1.00 96.12 108 ALA A C 1
ATOM 838 O O . ALA A 1 108 ? 4.240 11.891 -8.883 1.00 96.12 108 ALA A O 1
ATOM 839 N N . GLY A 1 109 ? 4.912 11.497 -10.969 1.00 95.94 109 GLY A N 1
ATOM 840 C CA . GLY A 1 109 ? 6.323 11.838 -10.725 1.00 95.94 109 GLY A CA 1
ATOM 841 C C . GLY A 1 109 ? 7.181 10.697 -10.157 1.00 95.94 109 GLY A C 1
ATOM 842 O O . GLY A 1 109 ? 8.335 10.915 -9.780 1.00 95.94 109 GLY A O 1
ATOM 843 N N . VAL A 1 110 ? 6.658 9.471 -10.147 1.00 96.50 110 VAL A N 1
ATOM 844 C CA . VAL A 1 110 ? 7.290 8.268 -9.575 1.00 96.50 110 VAL A CA 1
ATOM 845 C C . VAL A 1 110 ? 7.722 7.236 -10.628 1.00 96.50 110 VAL A C 1
ATOM 847 O O . VAL A 1 110 ? 8.216 6.166 -10.272 1.00 96.50 110 VAL A O 1
ATOM 850 N N . GLY A 1 111 ? 7.618 7.563 -11.922 1.00 94.56 111 GLY A N 1
ATOM 851 C CA . GLY A 1 111 ? 8.058 6.755 -13.074 1.00 94.56 111 GLY A CA 1
ATOM 852 C C . GLY A 1 111 ? 9.584 6.666 -13.244 1.00 94.56 111 GLY A C 1
ATOM 853 O O . GLY A 1 111 ? 10.138 6.971 -14.305 1.00 94.56 111 GLY A O 1
ATOM 854 N N . SER A 1 112 ? 10.304 6.307 -12.177 1.00 92.62 112 SER A N 1
ATOM 855 C CA . SER A 1 112 ? 11.761 6.139 -12.187 1.00 92.62 112 SER A CA 1
ATOM 856 C C . SER A 1 112 ? 12.197 5.092 -13.209 1.00 92.62 112 SER A C 1
ATOM 858 O O . SER A 1 112 ? 11.623 4.014 -13.284 1.00 92.62 112 SER A O 1
ATOM 860 N N . HIS A 1 113 ? 13.274 5.385 -13.939 1.00 92.31 113 HIS A N 1
ATOM 861 C CA . HIS A 1 113 ? 13.918 4.444 -14.864 1.00 92.31 113 HIS A CA 1
ATOM 862 C C . HIS A 1 113 ? 15.168 3.778 -14.260 1.00 92.31 113 HIS A C 1
ATOM 864 O O . HIS A 1 113 ? 15.927 3.105 -14.961 1.00 92.31 113 HIS A O 1
ATOM 870 N N . ALA A 1 114 ? 15.431 3.996 -12.968 1.00 92.19 114 ALA A N 1
ATOM 871 C CA . ALA A 1 114 ? 16.446 3.231 -12.259 1.00 92.19 114 ALA A CA 1
ATOM 872 C C . ALA A 1 114 ? 15.971 1.783 -12.062 1.00 92.19 114 ALA A C 1
ATOM 874 O O . ALA A 1 114 ? 14.778 1.512 -11.968 1.00 92.19 114 ALA A O 1
ATOM 875 N N . MET A 1 115 ? 16.915 0.848 -11.980 1.00 92.75 115 MET A N 1
ATOM 876 C CA . MET A 1 115 ? 16.624 -0.546 -11.665 1.00 92.75 115 MET A CA 1
ATOM 877 C C . MET A 1 115 ? 16.208 -0.657 -10.197 1.00 92.75 115 MET A C 1
ATOM 879 O O . MET A 1 115 ? 17.066 -0.723 -9.311 1.00 92.75 115 MET A O 1
ATOM 883 N N . GLY A 1 116 ? 14.898 -0.605 -9.965 1.00 93.50 116 GLY A N 1
ATOM 884 C CA . GLY A 1 116 ? 14.283 -0.708 -8.650 1.00 93.50 116 GLY A CA 1
ATOM 885 C C . GLY A 1 116 ? 14.149 -2.157 -8.174 1.00 93.50 116 GLY A C 1
ATOM 886 O O . GLY A 1 116 ? 14.103 -3.089 -8.973 1.00 93.50 116 GLY A O 1
ATOM 887 N N . TRP A 1 117 ? 14.117 -2.334 -6.857 1.00 94.19 117 TRP A N 1
ATOM 888 C CA . TRP A 1 117 ? 13.970 -3.624 -6.181 1.00 94.19 117 TRP A CA 1
ATOM 889 C C . TRP A 1 117 ? 12.877 -3.524 -5.115 1.00 94.19 117 TRP A C 1
ATOM 891 O O . TRP A 1 117 ? 11.737 -3.241 -5.468 1.00 94.19 117 TRP A O 1
ATOM 901 N N . GLY A 1 118 ? 13.199 -3.730 -3.833 1.00 94.31 118 GLY A N 1
ATOM 902 C CA . GLY A 1 118 ? 12.257 -3.566 -2.732 1.00 94.31 118 GLY A CA 1
ATOM 903 C C . GLY A 1 118 ? 11.612 -2.181 -2.725 1.00 94.31 118 GLY A C 1
ATOM 904 O O . GLY A 1 118 ? 12.305 -1.165 -2.863 1.00 94.31 118 GLY A O 1
ATOM 905 N N . VAL A 1 119 ? 10.295 -2.185 -2.557 1.00 95.44 119 VAL A N 1
ATOM 906 C CA . VAL A 1 119 ? 9.426 -1.015 -2.447 1.00 95.44 119 VAL A CA 1
ATOM 907 C C . VAL A 1 119 ? 8.627 -1.174 -1.166 1.00 95.44 119 VAL A C 1
ATOM 909 O O . VAL A 1 119 ? 8.135 -2.267 -0.906 1.00 95.44 119 VAL A O 1
ATOM 912 N N . GLU A 1 120 ? 8.467 -0.101 -0.404 1.00 96.12 120 GLU A N 1
ATOM 913 C CA . GLU A 1 120 ? 7.507 -0.047 0.699 1.00 96.12 120 GLU A CA 1
ATOM 914 C C . GLU A 1 120 ? 6.759 1.281 0.648 1.00 96.12 120 GLU A C 1
ATOM 916 O O . GLU A 1 120 ? 7.386 2.329 0.448 1.00 96.12 120 GLU A O 1
ATOM 921 N N . PHE A 1 121 ? 5.442 1.213 0.835 1.00 96.12 121 PHE A N 1
ATOM 922 C CA . PHE A 1 121 ? 4.665 2.360 1.274 1.00 96.12 121 PHE A CA 1
ATOM 923 C C . PHE A 1 121 ? 4.839 2.557 2.784 1.00 96.12 121 PHE A C 1
ATOM 925 O O . PHE A 1 121 ? 4.886 1.583 3.543 1.00 96.12 121 PHE A O 1
ATOM 932 N N . LEU A 1 122 ? 4.971 3.806 3.219 1.00 95.19 122 LEU A N 1
ATOM 933 C CA . LEU A 1 122 ? 5.030 4.186 4.629 1.00 95.19 122 LEU A CA 1
ATOM 934 C C . LEU A 1 122 ? 4.613 5.642 4.800 1.00 95.19 122 LEU A C 1
ATOM 936 O O . LEU A 1 122 ? 4.984 6.463 3.979 1.00 95.19 122 LEU A O 1
ATOM 940 N N . ASP A 1 123 ? 3.926 5.955 5.890 1.00 95.62 123 ASP A N 1
ATOM 941 C CA . ASP A 1 123 ? 3.717 7.337 6.325 1.00 95.62 123 ASP A CA 1
ATOM 942 C C . ASP A 1 123 ? 4.938 7.761 7.160 1.00 95.62 123 ASP A C 1
ATOM 944 O O . ASP A 1 123 ? 5.129 7.312 8.298 1.00 95.62 123 ASP A O 1
ATOM 948 N N . PHE A 1 124 ? 5.864 8.485 6.533 1.00 94.06 124 PHE A N 1
ATOM 949 C CA . PHE A 1 124 ? 7.181 8.808 7.080 1.00 94.06 124 PHE A CA 1
ATOM 950 C C . PHE A 1 124 ? 7.142 10.015 8.025 1.00 94.06 124 PHE A C 1
ATOM 952 O O . PHE A 1 124 ? 7.944 10.080 8.963 1.00 94.06 124 PHE A O 1
ATOM 959 N N . ASP A 1 125 ? 6.261 10.986 7.800 1.00 94.56 125 ASP A N 1
ATOM 960 C CA . ASP A 1 125 ? 6.176 12.207 8.611 1.00 94.56 125 ASP A CA 1
ATOM 961 C C . ASP A 1 125 ? 4.859 12.355 9.393 1.00 94.56 125 ASP A C 1
ATOM 963 O O . ASP A 1 125 ? 4.620 13.389 10.032 1.00 94.56 125 ASP A O 1
ATOM 967 N N . ASN A 1 126 ? 4.073 11.277 9.431 1.00 96.62 126 ASN A N 1
ATOM 968 C CA . ASN A 1 126 ? 2.787 11.156 10.103 1.00 96.62 126 ASN A CA 1
ATOM 969 C C . ASN A 1 126 ? 1.769 12.203 9.640 1.00 96.62 126 ASN A C 1
ATOM 971 O O . ASN A 1 126 ? 0.898 12.592 10.431 1.00 96.62 126 ASN A O 1
ATOM 975 N N . ASP A 1 127 ? 1.863 12.705 8.409 1.00 94.75 127 ASP A N 1
ATOM 976 C CA . ASP A 1 127 ? 0.917 13.685 7.877 1.00 94.75 127 ASP A CA 1
ATOM 977 C C . ASP A 1 127 ? -0.419 13.056 7.437 1.00 94.75 127 ASP A C 1
ATOM 979 O O . ASP A 1 127 ? -1.419 13.771 7.275 1.00 94.75 127 ASP A O 1
ATOM 983 N N . GLY A 1 128 ? -0.465 11.723 7.396 1.00 94.88 128 GLY A N 1
ATOM 984 C CA . GLY A 1 128 ? -1.615 10.919 7.025 1.00 94.88 128 GLY A CA 1
ATOM 985 C C . GLY A 1 128 ? -1.611 10.474 5.571 1.00 94.88 128 GLY A C 1
ATOM 986 O O . GLY A 1 128 ? -2.599 9.867 5.178 1.00 94.88 128 GLY A O 1
ATOM 987 N N . TYR A 1 129 ? -0.570 10.766 4.792 1.00 95.00 129 TYR A N 1
ATOM 988 C CA . TYR A 1 129 ? -0.339 10.234 3.453 1.00 95.00 129 TYR A CA 1
ATOM 989 C C . TYR A 1 129 ? 0.811 9.221 3.461 1.00 95.00 129 TYR A C 1
ATOM 991 O O . TYR A 1 129 ? 1.634 9.182 4.368 1.00 95.00 129 TYR A O 1
ATOM 999 N N . GLN A 1 130 ? 0.830 8.327 2.470 1.00 95.12 130 GLN A N 1
ATOM 1000 C CA . GLN A 1 130 ? 1.872 7.307 2.368 1.00 95.12 130 GLN A CA 1
ATOM 1001 C C . GLN A 1 130 ? 2.897 7.664 1.291 1.00 95.12 130 GLN A C 1
ATOM 1003 O O . GLN A 1 130 ? 2.583 7.778 0.103 1.00 95.12 130 GLN A O 1
ATOM 1008 N N . GLU A 1 131 ? 4.155 7.722 1.703 1.00 95.88 131 GLU A N 1
ATOM 1009 C CA . GLU A 1 131 ? 5.322 7.863 0.851 1.00 95.88 131 GLU A CA 1
ATOM 1010 C C . GLU A 1 131 ? 5.744 6.539 0.234 1.00 95.88 131 GLU A C 1
ATOM 1012 O O . GLU A 1 131 ? 5.412 5.457 0.712 1.00 95.88 131 GLU A O 1
ATOM 1017 N N . ILE A 1 132 ? 6.570 6.624 -0.811 1.00 97.44 132 ILE A N 1
ATOM 1018 C CA . ILE A 1 132 ? 7.150 5.454 -1.476 1.00 97.44 132 ILE A CA 1
ATOM 1019 C C . ILE A 1 132 ? 8.657 5.440 -1.258 1.00 97.44 132 ILE A C 1
ATOM 1021 O O . ILE A 1 132 ? 9.383 6.274 -1.813 1.00 97.44 132 ILE A O 1
ATOM 1025 N N . TYR A 1 133 ? 9.164 4.443 -0.532 1.00 97.62 133 TYR A N 1
ATOM 1026 C CA . TYR A 1 133 ? 10.596 4.160 -0.493 1.00 97.62 133 TYR A CA 1
ATOM 1027 C C . TYR A 1 133 ? 10.973 3.101 -1.529 1.00 97.62 133 TYR A C 1
ATOM 1029 O O . TYR A 1 133 ? 10.449 1.990 -1.517 1.00 97.62 133 TYR A O 1
ATOM 1037 N N . VAL A 1 134 ? 11.932 3.413 -2.405 1.00 97.00 134 VAL A N 1
ATOM 1038 C CA . VAL A 1 134 ? 12.388 2.516 -3.479 1.00 97.00 134 VAL A CA 1
ATOM 1039 C C . VAL A 1 134 ? 13.885 2.250 -3.362 1.00 97.00 134 VAL A C 1
ATOM 1041 O O . VAL A 1 134 ? 14.715 3.151 -3.536 1.00 97.00 134 VAL A O 1
ATOM 1044 N N . CYS A 1 135 ? 14.245 0.983 -3.150 1.00 96.06 135 CYS A N 1
ATOM 1045 C CA . CYS A 1 135 ? 15.619 0.505 -3.285 1.00 96.06 135 CYS A CA 1
ATOM 1046 C C . CYS A 1 135 ? 16.034 0.474 -4.760 1.00 96.06 135 CYS A C 1
ATOM 1048 O O . CYS A 1 135 ? 15.317 -0.096 -5.579 1.00 96.06 135 CYS A O 1
ATOM 1050 N N . ASN A 1 136 ? 17.202 1.025 -5.102 1.00 95.50 136 ASN A N 1
ATOM 1051 C CA . ASN A 1 136 ? 17.713 1.053 -6.476 1.00 95.50 136 ASN A CA 1
ATOM 1052 C C . ASN A 1 136 ? 19.089 0.378 -6.592 1.00 95.50 136 ASN A C 1
ATOM 1054 O O . ASN A 1 136 ? 19.901 0.407 -5.666 1.00 95.50 136 ASN A O 1
ATOM 1058 N N . SER A 1 137 ? 19.377 -0.214 -7.759 1.00 93.62 137 SER A N 1
ATOM 1059 C CA . SER A 1 137 ? 20.685 -0.813 -8.073 1.00 93.62 137 SER A CA 1
ATOM 1060 C C . SER A 1 137 ? 21.513 -0.079 -9.124 1.00 93.62 137 SER A C 1
ATOM 1062 O O . SER A 1 137 ? 22.695 -0.380 -9.284 1.00 93.62 137 SER A O 1
ATOM 1064 N N . THR A 1 138 ? 20.926 0.883 -9.835 1.00 93.81 138 THR A N 1
ATOM 1065 C CA . THR A 1 138 ? 21.614 1.694 -10.861 1.00 93.81 138 THR A CA 1
ATOM 1066 C C . THR A 1 138 ? 21.596 3.192 -10.560 1.00 93.81 138 THR A C 1
ATOM 1068 O O . THR A 1 138 ? 22.093 3.975 -11.363 1.00 93.81 138 THR A O 1
ATOM 1071 N N . ASP A 1 139 ? 21.014 3.589 -9.430 1.00 94.81 139 ASP A N 1
ATOM 1072 C CA . ASP A 1 139 ? 20.941 4.965 -8.941 1.00 94.81 139 ASP A CA 1
ATOM 1073 C C . ASP A 1 139 ? 20.786 4.951 -7.411 1.00 94.81 139 ASP A C 1
ATOM 1075 O O . ASP A 1 139 ? 20.756 3.872 -6.815 1.00 94.81 139 ASP A O 1
ATOM 1079 N N . TYR A 1 140 ? 20.680 6.119 -6.774 1.00 96.69 140 TYR A N 1
ATOM 1080 C CA . TYR A 1 140 ? 20.405 6.195 -5.343 1.00 96.69 140 TYR A CA 1
ATOM 1081 C C . TYR A 1 140 ? 18.974 5.743 -4.992 1.00 96.69 140 TYR A C 1
ATOM 1083 O O . TYR A 1 140 ? 18.050 5.859 -5.803 1.00 96.69 140 TYR A O 1
ATOM 1091 N N . ASN A 1 141 ? 18.778 5.209 -3.783 1.00 97.50 141 ASN A N 1
ATOM 1092 C CA . ASN A 1 141 ? 17.445 4.886 -3.259 1.00 97.50 141 ASN A CA 1
ATOM 1093 C C . ASN A 1 141 ? 16.582 6.147 -3.170 1.00 97.50 141 ASN A C 1
ATOM 1095 O O . ASN A 1 141 ? 17.083 7.202 -2.786 1.00 97.50 141 ASN A O 1
ATOM 1099 N N . ARG A 1 142 ? 15.297 6.036 -3.495 1.00 97.69 142 ARG A N 1
ATOM 1100 C CA . ARG A 1 142 ? 14.366 7.170 -3.517 1.00 97.69 142 ARG A CA 1
ATOM 1101 C C . ARG A 1 142 ? 13.382 7.082 -2.360 1.00 97.69 142 ARG A C 1
ATOM 1103 O O . ARG A 1 142 ? 13.041 5.981 -1.946 1.00 97.69 142 ARG A O 1
ATOM 1110 N N . LEU A 1 143 ? 12.955 8.238 -1.873 1.00 97.88 143 LEU A N 1
ATOM 1111 C CA . LEU A 1 143 ? 11.870 8.420 -0.918 1.00 97.88 143 LEU A CA 1
ATOM 1112 C C . LEU A 1 143 ? 10.992 9.501 -1.527 1.00 97.88 143 LEU A C 1
ATOM 1114 O O . LEU A 1 143 ? 11.426 10.649 -1.629 1.00 97.88 143 LEU A O 1
ATOM 1118 N N . TYR A 1 144 ? 9.840 9.096 -2.031 1.00 98.06 144 TYR A N 1
ATOM 1119 C CA . TYR A 1 144 ? 8.895 9.964 -2.705 1.00 98.06 144 TYR A CA 1
ATOM 1120 C C . TYR A 1 144 ? 7.837 10.426 -1.710 1.00 98.06 144 TYR A C 1
ATOM 1122 O O . TYR A 1 144 ? 7.055 9.600 -1.260 1.00 98.06 144 TYR A O 1
ATOM 1130 N N . ASP A 1 145 ? 7.853 11.722 -1.416 1.00 95.88 145 ASP A N 1
ATOM 1131 C CA . ASP A 1 145 ? 6.930 12.462 -0.551 1.00 95.88 145 ASP A CA 1
ATOM 1132 C C . ASP A 1 145 ? 5.607 12.779 -1.264 1.00 95.88 145 ASP A C 1
ATOM 1134 O O . ASP A 1 145 ? 5.661 13.260 -2.406 1.00 95.88 145 ASP A O 1
ATOM 1138 N N . TRP A 1 146 ? 4.454 12.551 -0.625 1.00 92.62 146 TRP A N 1
ATOM 1139 C CA . TRP A 1 146 ? 3.128 12.872 -1.169 1.00 92.62 146 TRP A CA 1
ATOM 1140 C C . TRP A 1 146 ? 2.280 13.699 -0.213 1.00 92.62 146 TRP A C 1
ATOM 1142 O O . TRP A 1 146 ? 1.529 13.187 0.599 1.00 92.62 146 TRP A O 1
ATOM 1152 N N . ALA A 1 147 ? 2.241 15.007 -0.450 1.00 84.31 147 ALA A N 1
ATOM 1153 C CA . ALA A 1 147 ? 1.383 15.921 0.302 1.00 84.31 147 ALA A CA 1
ATOM 1154 C C . ALA A 1 147 ? -0.083 15.952 -0.206 1.00 84.31 147 ALA A C 1
ATOM 1156 O O . ALA A 1 147 ? -0.688 17.026 -0.321 1.00 84.31 147 ALA A O 1
ATOM 1157 N N . GLY A 1 148 ? -0.640 14.810 -0.623 1.00 86.00 148 GLY A N 1
ATOM 1158 C CA . GLY A 1 148 ? -2.031 14.680 -1.086 1.00 86.00 148 GLY A CA 1
ATOM 1159 C C . GLY A 1 148 ? -2.333 15.188 -2.500 1.00 86.00 148 GLY A C 1
ATOM 1160 O O . GLY A 1 148 ? -3.478 15.131 -2.945 1.00 86.00 148 GLY A O 1
ATOM 1161 N N . THR A 1 149 ? -1.343 15.717 -3.226 1.00 86.31 149 THR A N 1
ATOM 1162 C CA . THR A 1 149 ? -1.517 16.150 -4.621 1.00 86.31 149 THR A CA 1
ATOM 1163 C C . THR A 1 149 ? -0.255 15.934 -5.443 1.00 86.31 149 THR A C 1
ATOM 1165 O O . THR A 1 149 ? 0.851 16.220 -4.991 1.00 86.31 149 THR A O 1
ATOM 1168 N N . ALA A 1 150 ? -0.434 15.493 -6.691 1.00 86.81 150 ALA A N 1
ATOM 1169 C CA . ALA A 1 150 ? 0.673 15.269 -7.608 1.00 86.81 150 ALA A CA 1
ATOM 1170 C C . ALA A 1 150 ? 1.430 16.564 -7.954 1.00 86.81 150 ALA A C 1
ATOM 1172 O O . ALA A 1 150 ? 0.817 17.630 -8.098 1.00 86.81 150 ALA A O 1
ATOM 1173 N N . PRO A 1 151 ? 2.748 16.470 -8.203 1.00 94.62 151 PRO A N 1
ATOM 1174 C CA . PRO A 1 151 ? 3.552 15.243 -8.208 1.00 94.62 151 PRO A CA 1
ATOM 1175 C C . PRO A 1 151 ? 4.103 14.876 -6.822 1.00 94.62 151 PRO A C 1
ATOM 1177 O O . PRO A 1 151 ? 4.311 15.750 -5.983 1.00 94.62 151 PRO A O 1
ATOM 1180 N N . PHE A 1 152 ? 4.456 13.601 -6.646 1.00 96.94 152 PHE A N 1
ATOM 1181 C CA . PHE A 1 152 ? 5.370 13.180 -5.587 1.00 96.94 152 PHE A CA 1
ATOM 1182 C C . PHE A 1 152 ? 6.717 13.911 -5.710 1.00 96.94 152 PHE A C 1
ATOM 1184 O O . PHE A 1 152 ? 7.197 14.204 -6.815 1.00 96.94 152 PHE A O 1
ATOM 1191 N N . VAL A 1 153 ? 7.384 14.143 -4.579 1.00 97.06 153 VAL A N 1
ATOM 1192 C CA . VAL A 1 153 ? 8.690 14.815 -4.519 1.00 97.06 153 VAL A CA 1
ATOM 1193 C C . VAL A 1 153 ? 9.756 13.869 -3.967 1.00 97.06 153 VAL A C 1
ATOM 1195 O O . VAL A 1 153 ? 9.617 13.329 -2.881 1.00 97.06 153 VAL A O 1
ATOM 1198 N N . ASP A 1 154 ? 10.869 13.677 -4.683 1.00 97.69 154 ASP A N 1
ATOM 1199 C CA . ASP A 1 154 ? 11.997 12.892 -4.155 1.00 97.69 154 ASP A CA 1
ATOM 1200 C C . ASP A 1 154 ? 12.739 13.662 -3.047 1.00 97.69 154 ASP A C 1
ATOM 1202 O O . ASP A 1 154 ? 13.513 14.591 -3.311 1.00 97.69 154 ASP A O 1
ATOM 1206 N N . ILE A 1 155 ? 12.527 13.236 -1.803 1.00 97.06 155 ILE A N 1
ATOM 1207 C CA . ILE A 1 155 ? 13.127 13.790 -0.586 1.00 97.06 155 ILE A CA 1
ATOM 1208 C C . ILE A 1 155 ? 14.231 12.893 -0.005 1.00 97.06 155 ILE A C 1
ATOM 1210 O O . ILE A 1 155 ? 14.740 13.163 1.084 1.00 97.06 155 ILE A O 1
ATOM 1214 N N . ALA A 1 156 ? 14.693 11.861 -0.722 1.00 97.56 156 ALA A N 1
ATOM 1215 C CA . ALA A 1 156 ? 15.663 10.902 -0.179 1.00 97.56 156 ALA A CA 1
ATOM 1216 C C . ALA A 1 156 ? 16.960 11.558 0.315 1.00 97.56 156 ALA A C 1
ATOM 1218 O O . ALA A 1 156 ? 17.568 11.124 1.293 1.00 97.56 156 ALA A O 1
ATOM 1219 N N . ARG A 1 157 ? 17.426 12.603 -0.378 1.00 97.56 157 ARG A N 1
ATOM 1220 C CA . ARG A 1 157 ? 18.658 13.324 -0.018 1.00 97.56 157 ARG A CA 1
ATOM 1221 C C . ARG A 1 157 ? 18.499 14.149 1.260 1.00 97.56 157 ARG A C 1
ATOM 1223 O O . ARG A 1 157 ? 19.322 13.946 2.152 1.00 97.56 157 ARG A O 1
ATOM 1230 N N . PRO A 1 158 ? 17.512 15.061 1.377 1.00 95.56 158 PRO A N 1
ATOM 1231 C CA . PRO A 1 158 ? 17.292 15.784 2.627 1.00 95.56 158 PRO A CA 1
ATOM 1232 C C . PRO A 1 158 ? 16.920 14.862 3.798 1.00 95.56 158 PRO A C 1
ATOM 1234 O O . PRO A 1 158 ? 17.371 15.131 4.907 1.00 95.56 158 PRO A O 1
ATOM 1237 N N . ALA A 1 159 ? 16.220 13.747 3.556 1.00 94.94 159 ALA A N 1
ATOM 1238 C CA . ALA A 1 159 ? 15.915 12.740 4.579 1.00 94.94 159 ALA A CA 1
ATOM 1239 C C . ALA A 1 159 ? 17.120 11.856 4.972 1.00 94.94 159 ALA A C 1
ATOM 1241 O O . ALA A 1 159 ? 17.042 11.067 5.906 1.00 94.94 159 ALA A O 1
ATOM 1242 N N . GLY A 1 160 ? 18.253 11.944 4.261 1.00 95.62 160 GLY A N 1
ATOM 1243 C CA . GLY A 1 160 ? 19.432 11.113 4.533 1.00 95.62 160 GLY A CA 1
ATOM 1244 C C . GLY A 1 160 ? 19.299 9.642 4.108 1.00 95.62 160 GLY A C 1
ATOM 1245 O O . GLY A 1 160 ? 20.165 8.832 4.438 1.00 95.62 160 GLY A O 1
ATOM 1246 N N . ALA A 1 161 ? 18.268 9.303 3.333 1.00 96.06 161 ALA A N 1
ATOM 1247 C CA . ALA A 1 161 ? 17.945 7.948 2.885 1.00 96.06 161 ALA A CA 1
ATOM 1248 C C . ALA A 1 161 ? 18.419 7.629 1.444 1.00 96.06 161 ALA A C 1
ATOM 1250 O O . ALA A 1 161 ? 18.213 6.518 0.947 1.00 96.06 161 ALA A O 1
ATOM 1251 N N . ALA A 1 162 ? 19.090 8.579 0.776 1.00 97.12 162 ALA A N 1
ATOM 1252 C CA . ALA A 1 162 ? 19.626 8.467 -0.587 1.00 97.12 162 ALA A CA 1
ATOM 1253 C C . ALA A 1 162 ? 20.910 7.616 -0.682 1.00 97.12 162 ALA A C 1
ATOM 1255 O O . ALA A 1 162 ? 22.009 8.122 -0.941 1.00 97.12 162 ALA A O 1
ATOM 1256 N N . LEU A 1 163 ? 20.779 6.307 -0.488 1.00 96.56 163 LEU A N 1
ATOM 1257 C CA . LEU A 1 163 ? 21.877 5.348 -0.625 1.00 96.56 163 LEU A CA 1
ATOM 1258 C C . LEU A 1 163 ? 22.261 5.135 -2.085 1.00 96.56 163 LEU A C 1
ATOM 1260 O O . LEU A 1 163 ? 21.442 4.655 -2.852 1.00 96.56 163 LEU A O 1
ATOM 1264 N N . GLY A 1 164 ? 23.495 5.481 -2.464 1.00 94.88 164 GLY A N 1
ATOM 1265 C CA . GLY A 1 164 ? 23.982 5.410 -3.850 1.00 94.88 164 GLY A CA 1
ATOM 1266 C C . GLY A 1 164 ? 24.543 4.051 -4.279 1.00 94.88 164 GLY A C 1
ATOM 1267 O O . GLY A 1 164 ? 24.911 3.871 -5.438 1.00 94.88 164 GLY A O 1
ATOM 1268 N N . GLU A 1 165 ? 24.688 3.110 -3.352 1.00 94.62 165 GLU A N 1
ATOM 1269 C CA . GLU A 1 165 ? 25.073 1.734 -3.642 1.00 94.62 165 GLU A CA 1
ATOM 1270 C C . GLU A 1 165 ? 23.863 0.840 -3.949 1.00 94.62 165 GLU A C 1
ATOM 1272 O O . GLU A 1 165 ? 22.766 1.099 -3.453 1.00 94.62 165 GLU A O 1
ATOM 1277 N N . PRO A 1 166 ? 24.066 -0.278 -4.673 1.00 95.69 166 PRO A N 1
ATOM 1278 C CA . PRO A 1 166 ? 22.962 -1.161 -5.005 1.00 95.69 166 PRO A CA 1
ATOM 1279 C C . PRO A 1 166 ? 22.256 -1.740 -3.778 1.00 95.69 166 PRO A C 1
ATOM 1281 O O . PRO A 1 166 ? 22.875 -2.455 -2.983 1.00 95.69 166 PRO A O 1
ATOM 1284 N N . SER A 1 167 ? 20.961 -1.461 -3.657 1.00 95.31 167 SER A N 1
ATOM 1285 C CA . SER A 1 167 ? 20.082 -1.937 -2.584 1.00 95.31 167 SER A CA 1
ATOM 1286 C C . SER A 1 167 ? 18.953 -2.796 -3.142 1.00 95.31 167 SER A C 1
ATOM 1288 O O . SER A 1 167 ? 18.524 -2.591 -4.273 1.00 95.31 167 SER A O 1
ATOM 1290 N N . TYR A 1 168 ? 18.497 -3.775 -2.356 1.00 93.50 168 TYR A N 1
ATOM 1291 C CA . TYR A 1 168 ? 17.568 -4.812 -2.835 1.00 93.50 168 TYR A CA 1
ATOM 1292 C C . TYR A 1 168 ? 16.341 -4.981 -1.948 1.00 93.50 168 TYR A C 1
ATOM 1294 O O . TYR A 1 168 ? 15.271 -5.311 -2.445 1.00 93.50 168 TYR A O 1
ATOM 1302 N N . CYS A 1 169 ? 16.510 -4.797 -0.642 1.00 92.94 169 CYS A N 1
ATOM 1303 C CA . CYS A 1 169 ? 15.519 -5.162 0.356 1.00 92.94 169 CYS A CA 1
ATOM 1304 C C . CYS A 1 169 ? 15.317 -3.975 1.293 1.00 92.94 169 CYS A C 1
ATOM 1306 O O . CYS A 1 169 ? 16.304 -3.393 1.757 1.00 92.94 169 CYS A O 1
ATOM 1308 N N . VAL A 1 170 ? 14.061 -3.680 1.602 1.00 95.88 170 VAL A N 1
ATOM 1309 C CA . VAL A 1 170 ? 13.646 -2.731 2.633 1.00 95.88 170 VAL A CA 1
ATOM 1310 C C . VAL A 1 170 ? 12.549 -3.386 3.473 1.00 95.88 170 VAL A C 1
ATOM 1312 O O . VAL A 1 170 ? 11.786 -4.199 2.957 1.00 95.88 170 VAL A O 1
ATOM 1315 N N . ALA A 1 171 ? 12.537 -3.104 4.769 1.00 95.62 171 ALA A N 1
ATOM 1316 C CA . ALA A 1 171 ? 11.448 -3.430 5.681 1.00 95.62 171 ALA A CA 1
ATOM 1317 C C . ALA A 1 171 ? 11.180 -2.212 6.565 1.00 95.62 171 ALA A C 1
ATOM 1319 O O . ALA A 1 171 ? 12.131 -1.509 6.919 1.00 95.62 171 ALA A O 1
ATOM 1320 N N . THR A 1 172 ? 9.924 -1.996 6.938 1.00 96.06 172 THR A N 1
ATOM 1321 C CA . THR A 1 172 ? 9.506 -0.877 7.789 1.00 96.06 172 THR A CA 1
ATOM 1322 C C . THR A 1 172 ? 9.042 -1.364 9.159 1.00 96.06 172 THR A C 1
ATOM 1324 O O . THR A 1 172 ? 8.478 -2.456 9.296 1.00 96.06 172 THR A O 1
ATOM 1327 N N . ALA A 1 173 ? 9.328 -0.585 10.199 1.00 94.88 173 ALA A N 1
ATOM 1328 C CA . ALA A 1 173 ? 8.831 -0.794 11.557 1.00 94.88 173 ALA A CA 1
ATOM 1329 C C . ALA A 1 173 ? 9.089 0.461 12.397 1.00 94.88 173 ALA A C 1
ATOM 1331 O O . ALA A 1 173 ? 10.091 1.119 12.191 1.00 94.88 173 ALA A O 1
ATOM 1332 N N . ASP A 1 174 ? 8.244 0.731 13.384 1.00 95.31 174 ASP A N 1
ATOM 1333 C CA . ASP A 1 174 ? 8.543 1.671 14.476 1.00 95.31 174 ASP A CA 1
ATOM 1334 C C . ASP A 1 174 ? 9.324 0.899 15.562 1.00 95.31 174 ASP A C 1
ATOM 1336 O O . ASP A 1 174 ? 8.739 0.133 16.346 1.00 95.31 174 ASP A O 1
ATOM 1340 N N . MET A 1 175 ? 10.660 0.966 15.515 1.00 93.44 175 MET A N 1
ATOM 1341 C CA . MET A 1 175 ? 11.560 0.072 16.260 1.00 93.44 175 MET A CA 1
ATOM 1342 C C . MET A 1 175 ? 11.693 0.453 17.736 1.00 93.44 175 MET A C 1
ATOM 1344 O O . MET A 1 175 ? 11.823 -0.428 18.598 1.00 93.44 175 MET A O 1
ATOM 1348 N N . GLU A 1 176 ? 11.650 1.743 18.042 1.00 93.69 176 GLU A N 1
ATOM 1349 C CA . GLU A 1 176 ? 11.688 2.290 19.399 1.00 93.69 176 GLU A CA 1
ATOM 1350 C C . GLU A 1 176 ? 10.309 2.472 20.037 1.00 93.69 176 GLU A C 1
ATOM 1352 O O . GLU A 1 176 ? 10.234 2.570 21.266 1.00 93.69 176 GLU A O 1
ATOM 1357 N N . ASN A 1 177 ? 9.221 2.377 19.270 1.00 92.94 177 ASN A N 1
ATOM 1358 C CA . ASN A 1 177 ? 7.853 2.679 19.700 1.00 92.94 177 ASN A CA 1
ATOM 1359 C C . ASN A 1 177 ? 7.644 4.165 20.035 1.00 92.94 177 ASN A C 1
ATOM 1361 O O . ASN A 1 177 ? 6.988 4.473 21.037 1.00 92.94 177 ASN A O 1
ATOM 1365 N N . ASP A 1 178 ? 8.224 5.066 19.242 1.00 93.81 178 ASP A N 1
ATOM 1366 C CA . ASP A 1 178 ? 8.009 6.515 19.354 1.00 93.81 178 ASP A CA 1
ATOM 1367 C C . ASP A 1 178 ? 7.003 7.064 18.326 1.00 93.81 178 ASP A C 1
ATOM 1369 O O . ASP A 1 178 ? 6.460 8.154 18.533 1.00 93.81 178 ASP A O 1
ATOM 1373 N N . GLY A 1 179 ? 6.651 6.249 17.327 1.00 95.31 179 GLY A N 1
ATOM 1374 C CA . GLY A 1 179 ? 5.649 6.553 16.312 1.00 95.31 179 GLY A CA 1
ATOM 1375 C C . GLY A 1 179 ? 6.187 7.158 15.030 1.00 95.31 179 GLY A C 1
ATOM 1376 O O . GLY A 1 179 ? 5.387 7.494 14.160 1.00 95.31 179 GLY A O 1
ATOM 1377 N N . ASP A 1 180 ? 7.502 7.275 14.894 1.00 95.44 180 ASP A N 1
ATOM 1378 C CA . ASP A 1 180 ? 8.131 7.551 13.613 1.00 95.44 180 ASP A CA 1
ATOM 1379 C C . ASP A 1 180 ? 8.475 6.200 12.958 1.00 95.44 180 ASP A C 1
ATOM 1381 O O . ASP A 1 180 ? 9.090 5.324 13.566 1.00 95.44 180 ASP A O 1
ATOM 1385 N N . ILE A 1 181 ? 8.039 5.972 11.714 1.00 96.38 181 ILE A N 1
ATOM 1386 C CA . ILE A 1 181 ? 8.336 4.704 11.032 1.00 96.38 181 ILE A CA 1
ATOM 1387 C C . ILE A 1 181 ? 9.786 4.697 10.542 1.00 96.38 181 ILE A C 1
ATOM 1389 O O . ILE A 1 181 ? 10.206 5.567 9.774 1.00 96.38 181 ILE A O 1
ATOM 1393 N N . ASP A 1 182 ? 10.532 3.666 10.941 1.00 96.88 182 ASP A N 1
ATOM 1394 C CA . ASP A 1 182 ? 11.912 3.423 10.533 1.00 96.88 182 ASP A CA 1
ATOM 1395 C C . ASP A 1 182 ? 11.995 2.533 9.299 1.00 96.88 182 ASP A C 1
ATOM 1397 O O . ASP A 1 182 ? 11.092 1.745 8.991 1.00 96.88 182 ASP A O 1
ATOM 1401 N N . ILE A 1 183 ? 13.156 2.573 8.641 1.00 96.88 183 ILE A N 1
ATOM 1402 C CA . ILE A 1 183 ? 13.465 1.676 7.525 1.00 96.88 183 ILE A CA 1
ATOM 1403 C C . ILE A 1 183 ? 14.743 0.872 7.777 1.00 96.88 183 ILE A C 1
ATOM 1405 O O . ILE A 1 183 ? 15.802 1.392 8.142 1.00 96.88 183 ILE A O 1
ATOM 1409 N N . LEU A 1 184 ? 14.672 -0.432 7.522 1.00 96.44 184 LEU A N 1
ATOM 1410 C CA . LEU A 1 184 ? 15.803 -1.352 7.539 1.00 96.44 184 LEU A CA 1
ATOM 1411 C C . LEU A 1 184 ? 16.162 -1.729 6.102 1.00 96.44 184 LEU A C 1
ATOM 1413 O O . LEU A 1 184 ? 15.406 -2.426 5.431 1.00 96.44 184 LEU A O 1
ATOM 1417 N N . VAL A 1 185 ? 17.333 -1.304 5.629 1.00 96.75 185 VAL A N 1
ATOM 1418 C CA . VAL A 1 185 ? 17.756 -1.484 4.234 1.00 96.75 185 VAL A CA 1
ATOM 1419 C C . VAL A 1 185 ? 18.961 -2.408 4.143 1.00 96.75 185 VAL A C 1
ATOM 1421 O O . VAL A 1 185 ? 19.961 -2.227 4.850 1.00 96.75 185 VAL A O 1
ATOM 1424 N N . GLN A 1 186 ? 18.898 -3.365 3.212 1.00 95.19 186 GLN A N 1
ATOM 1425 C CA . GLN A 1 186 ? 20.037 -4.205 2.855 1.00 95.19 186 GLN A CA 1
ATOM 1426 C C . GLN A 1 186 ? 20.587 -3.882 1.463 1.00 95.19 186 GLN A C 1
ATOM 1428 O O . GLN A 1 186 ? 19.884 -3.942 0.447 1.00 95.19 186 GLN A O 1
ATOM 1433 N N . SER A 1 187 ? 21.895 -3.616 1.425 1.00 94.81 187 SER A N 1
ATOM 1434 C CA . SER A 1 187 ? 22.640 -3.286 0.207 1.00 94.81 187 SER A CA 1
ATOM 1435 C C . SER A 1 187 ? 23.714 -4.326 -0.116 1.00 94.81 187 SER A C 1
ATOM 1437 O O . SER A 1 187 ? 24.267 -4.992 0.763 1.00 94.81 187 SER A O 1
ATOM 1439 N N . SER A 1 188 ? 24.037 -4.467 -1.401 1.00 92.31 188 SER A N 1
ATOM 1440 C CA . SER A 1 188 ? 25.061 -5.397 -1.884 1.00 92.31 188 SER A CA 1
ATOM 1441 C C . SER A 1 188 ? 26.416 -5.100 -1.253 1.00 92.31 188 SER A C 1
ATOM 1443 O O . SER A 1 188 ? 26.912 -3.976 -1.310 1.00 92.31 188 SER A O 1
ATOM 1445 N N . PHE A 1 189 ? 27.040 -6.134 -0.681 1.00 90.25 189 PHE A N 1
ATOM 1446 C CA . PHE A 1 189 ? 28.363 -6.061 -0.047 1.00 90.25 189 PHE A CA 1
ATOM 1447 C C . PHE A 1 189 ? 28.481 -5.006 1.070 1.00 90.25 189 PHE A C 1
ATOM 1449 O O . PHE A 1 189 ? 29.585 -4.561 1.397 1.00 90.25 189 PHE A O 1
ATOM 1456 N N . ARG A 1 190 ? 27.356 -4.618 1.679 1.00 93.38 190 ARG A N 1
ATOM 1457 C CA . ARG A 1 190 ? 27.299 -3.735 2.845 1.00 93.38 190 ARG A CA 1
ATOM 1458 C C . ARG A 1 190 ? 26.609 -4.440 4.020 1.00 93.38 190 ARG A C 1
ATOM 1460 O O . ARG A 1 190 ? 25.848 -5.387 3.803 1.00 93.38 190 ARG A O 1
ATOM 1467 N N . PRO A 1 191 ? 26.884 -4.010 5.263 1.00 93.00 191 PRO A N 1
ATOM 1468 C CA . PRO A 1 191 ? 26.057 -4.378 6.404 1.00 93.00 191 PRO A CA 1
ATOM 1469 C C . PRO A 1 191 ? 24.615 -3.895 6.220 1.00 93.00 191 PRO A C 1
ATOM 1471 O O . PRO A 1 191 ? 24.394 -2.861 5.585 1.00 93.00 191 PRO A O 1
ATOM 1474 N N . ILE A 1 192 ? 23.674 -4.605 6.845 1.00 93.69 192 ILE A N 1
ATOM 1475 C CA . ILE A 1 192 ? 22.295 -4.131 7.001 1.00 93.69 192 ILE A CA 1
ATOM 1476 C C . ILE A 1 192 ? 22.334 -2.811 7.775 1.00 93.69 192 ILE A C 1
ATOM 1478 O O . ILE A 1 192 ? 23.082 -2.686 8.751 1.00 93.69 192 ILE A O 1
ATOM 1482 N N . ARG A 1 193 ? 21.544 -1.830 7.340 1.00 95.38 193 ARG A N 1
ATOM 1483 C CA . ARG A 1 193 ? 21.435 -0.522 7.991 1.00 95.38 193 ARG A CA 1
ATOM 1484 C C . ARG A 1 193 ? 20.016 -0.274 8.450 1.00 95.38 193 ARG A C 1
ATOM 1486 O O . ARG A 1 193 ? 19.093 -0.400 7.657 1.00 95.38 193 ARG A O 1
ATOM 1493 N N . LEU A 1 194 ? 19.891 0.118 9.709 1.00 96.19 194 LEU A N 1
ATOM 1494 C CA . LEU A 1 194 ? 18.685 0.718 10.253 1.00 96.19 194 LEU A CA 1
ATOM 1495 C C . LEU A 1 194 ? 18.811 2.235 10.110 1.00 96.19 194 LEU A C 1
ATOM 1497 O O . LEU A 1 194 ? 19.817 2.807 10.541 1.00 96.19 194 LEU A O 1
ATOM 1501 N N . PHE A 1 195 ? 17.822 2.855 9.483 1.00 96.81 195 PHE A N 1
ATOM 1502 C CA . PHE A 1 195 ? 17.629 4.296 9.466 1.00 96.81 195 PHE A CA 1
ATOM 1503 C C . PHE A 1 195 ? 16.527 4.593 10.455 1.00 96.81 195 PHE A C 1
ATOM 1505 O O . PHE A 1 195 ? 15.389 4.197 10.227 1.00 96.81 195 PHE A O 1
ATOM 1512 N N . VAL A 1 196 ? 16.921 5.243 11.540 1.00 96.62 196 VAL A N 1
ATOM 1513 C CA . VAL A 1 196 ? 15.999 5.654 12.583 1.00 96.62 196 VAL A CA 1
ATOM 1514 C C . VAL A 1 196 ? 15.408 6.999 12.191 1.00 96.62 196 VAL A C 1
ATOM 1516 O O . VAL A 1 196 ? 16.164 7.944 11.922 1.00 96.62 196 VAL A O 1
ATOM 1519 N N . ASN A 1 197 ? 14.089 7.057 12.091 1.00 95.62 197 ASN A N 1
ATOM 1520 C CA . ASN A 1 197 ? 13.359 8.265 11.772 1.00 95.62 197 ASN A CA 1
ATOM 1521 C C . ASN A 1 197 ? 13.164 9.095 13.045 1.00 95.62 197 ASN A C 1
ATOM 1523 O O . ASN A 1 197 ? 12.879 8.585 14.116 1.00 95.62 197 ASN A O 1
ATOM 1527 N N . HIS A 1 198 ? 13.397 10.397 12.929 1.00 92.50 198 HIS A N 1
ATOM 1528 C CA . HIS A 1 198 ? 13.235 11.343 14.031 1.00 92.50 198 HIS A CA 1
ATOM 1529 C C . HIS A 1 198 ? 12.542 12.608 13.531 1.00 92.50 198 HIS A C 1
ATOM 1531 O O . HIS A 1 198 ? 12.893 13.719 13.953 1.00 92.50 198 HIS A O 1
ATOM 1537 N N . SER A 1 199 ? 11.609 12.461 12.588 1.00 87.06 199 SER A N 1
ATOM 1538 C CA . SER A 1 199 ? 10.802 13.573 12.098 1.00 87.06 199 SER A CA 1
ATOM 1539 C C . SER A 1 199 ? 10.084 14.239 13.280 1.00 87.06 199 SER A C 1
ATOM 1541 O O . SER A 1 199 ? 10.140 15.467 13.403 1.00 87.06 199 SER A O 1
ATOM 1543 N N . ASN A 1 200 ? 9.557 13.447 14.227 1.00 86.31 200 ASN A N 1
ATOM 1544 C CA . ASN A 1 200 ? 8.762 13.888 15.373 1.00 86.31 200 ASN A CA 1
ATOM 1545 C C . ASN A 1 200 ? 7.654 14.873 14.952 1.00 86.31 200 ASN A C 1
ATOM 1547 O O . ASN A 1 200 ? 7.383 15.865 15.644 1.00 86.31 200 ASN A O 1
ATOM 1551 N N . VAL A 1 201 ? 7.069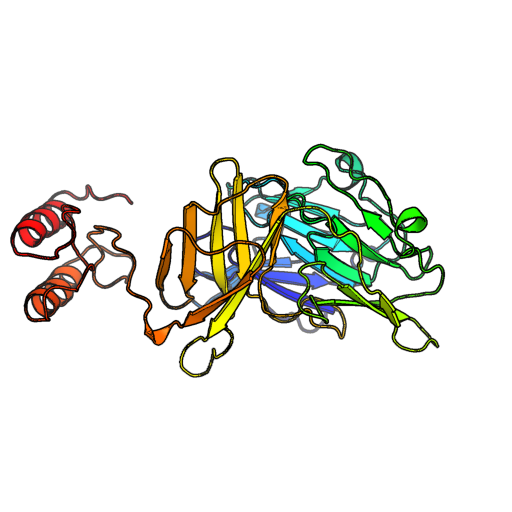 14.639 13.777 1.00 88.56 201 VAL A N 1
ATOM 1552 C CA . VAL A 1 201 ? 5.972 15.424 13.204 1.00 88.56 201 VAL A CA 1
ATOM 1553 C C . VAL A 1 201 ? 4.695 14.588 13.249 1.00 88.56 201 VAL A C 1
ATOM 1555 O O . VAL A 1 201 ? 4.755 13.367 13.322 1.00 88.56 201 VAL A O 1
ATOM 1558 N N . GLY A 1 202 ? 3.546 15.268 13.277 1.00 94.25 202 GLY A N 1
ATOM 1559 C CA . GLY A 1 202 ? 2.232 14.632 13.242 1.00 94.25 202 GLY A CA 1
ATOM 1560 C C . GLY A 1 202 ? 1.834 13.928 14.541 1.00 94.25 202 GLY A C 1
ATOM 1561 O O . GLY A 1 202 ? 2.623 13.735 15.466 1.00 94.25 202 GLY A O 1
ATOM 1562 N N . ASN A 1 203 ? 0.550 13.601 14.641 1.00 97.06 203 ASN A N 1
ATOM 1563 C CA . ASN A 1 203 ? 0.069 12.594 15.580 1.00 97.06 203 ASN A CA 1
ATOM 1564 C C . ASN A 1 203 ? -0.022 11.257 14.851 1.00 97.06 203 ASN A C 1
ATOM 1566 O O . ASN A 1 203 ? -0.141 11.234 13.634 1.00 97.06 203 ASN A O 1
ATOM 1570 N N . TRP A 1 204 ? -0.041 10.154 15.582 1.00 97.56 204 TRP A N 1
ATOM 1571 C CA . TRP A 1 204 ? -0.088 8.822 14.990 1.00 97.56 204 TRP A CA 1
ATOM 1572 C C . TRP A 1 204 ? -0.966 7.877 15.802 1.00 97.56 204 TRP A C 1
ATOM 1574 O O . TRP A 1 204 ? -1.328 8.148 16.949 1.00 97.56 204 TRP A O 1
ATOM 1584 N N . ILE A 1 205 ? -1.318 6.738 15.227 1.00 98.12 205 ILE A N 1
ATOM 1585 C CA . ILE A 1 205 ? -1.895 5.610 15.954 1.00 98.12 205 ILE A CA 1
ATOM 1586 C C . ILE A 1 205 ? -1.480 4.312 15.267 1.00 98.12 205 ILE A C 1
ATOM 1588 O O . ILE A 1 205 ? -1.502 4.208 14.043 1.00 98.12 205 ILE A O 1
ATOM 1592 N N . ARG A 1 206 ? -1.094 3.311 16.060 1.00 97.62 206 ARG A N 1
ATOM 1593 C CA . ARG A 1 206 ? -0.648 2.010 15.548 1.00 97.62 206 ARG A CA 1
ATOM 1594 C C . ARG A 1 206 ? -1.427 0.878 16.190 1.00 97.62 206 ARG A C 1
ATOM 1596 O O . ARG A 1 206 ? -1.766 0.948 17.373 1.00 97.62 206 ARG A O 1
ATOM 1603 N N . PHE A 1 207 ? -1.675 -0.191 15.442 1.00 97.62 207 PHE A N 1
ATOM 1604 C CA . PHE A 1 207 ? -2.505 -1.299 15.908 1.00 97.62 207 PHE A CA 1
ATOM 1605 C C . PHE A 1 207 ? -1.730 -2.601 15.995 1.00 97.62 207 PHE A C 1
ATOM 1607 O O . PHE A 1 207 ? -1.088 -3.030 15.045 1.00 97.62 207 PHE A O 1
ATOM 1614 N N . ARG A 1 208 ? -1.851 -3.275 17.139 1.00 96.50 208 ARG A N 1
ATOM 1615 C CA . ARG A 1 208 ? -1.391 -4.651 17.317 1.00 96.50 208 ARG A CA 1
ATOM 1616 C C . ARG A 1 208 ? -2.587 -5.586 17.329 1.00 96.50 208 ARG A C 1
ATOM 1618 O O . ARG A 1 208 ? -3.313 -5.661 18.324 1.00 96.50 208 ARG A O 1
ATOM 1625 N N . LEU A 1 209 ? -2.775 -6.314 16.236 1.00 97.50 209 LEU A N 1
ATOM 1626 C CA . LEU A 1 209 ? -3.866 -7.275 16.123 1.00 97.50 209 LEU A CA 1
ATOM 1627 C C . LEU A 1 209 ? -3.488 -8.620 16.755 1.00 97.50 209 LEU A C 1
ATOM 1629 O O . LEU A 1 209 ? -2.388 -9.145 16.571 1.00 97.50 209 LEU A O 1
ATOM 1633 N N . MET A 1 210 ? -4.422 -9.186 17.514 1.00 97.31 210 MET A N 1
ATOM 1634 C CA . MET A 1 210 ? -4.326 -10.516 18.115 1.00 97.31 210 MET A CA 1
ATOM 1635 C C . MET A 1 210 ? -5.426 -11.387 17.506 1.00 97.31 210 MET A C 1
ATOM 1637 O O . MET A 1 210 ? -6.547 -11.416 18.015 1.00 97.31 210 MET A O 1
ATOM 1641 N N . GLY A 1 211 ? -5.114 -12.032 16.382 1.00 95.62 211 GLY A N 1
ATOM 1642 C CA . GLY A 1 211 ? -6.061 -12.903 15.684 1.00 95.62 211 GLY A CA 1
ATOM 1643 C C . GLY A 1 211 ? -6.227 -14.274 16.349 1.00 95.62 211 GLY A C 1
ATOM 1644 O O . GLY A 1 211 ? -5.425 -14.676 17.199 1.00 95.62 211 GLY A O 1
ATOM 1645 N N . ASP A 1 212 ? -7.269 -14.996 15.944 1.00 92.62 212 ASP A N 1
ATOM 1646 C CA . ASP A 1 212 ? -7.644 -16.302 16.484 1.00 92.62 212 ASP A CA 1
ATOM 1647 C C . ASP A 1 212 ? -7.004 -17.474 15.707 1.00 92.62 212 ASP A C 1
ATOM 1649 O O . ASP A 1 212 ? -6.607 -17.376 14.541 1.00 92.62 212 ASP A O 1
ATOM 1653 N N . GLY A 1 213 ? -6.926 -18.637 16.363 1.00 92.19 213 GLY A N 1
ATOM 1654 C CA . GLY A 1 213 ? -6.502 -19.891 15.734 1.00 92.19 213 GLY A CA 1
ATOM 1655 C C . GLY A 1 213 ? -5.105 -19.810 15.089 1.00 92.19 213 GLY A C 1
ATOM 1656 O O . GLY A 1 213 ? -4.157 -19.376 15.747 1.00 92.19 213 GLY A O 1
ATOM 1657 N N . PRO A 1 214 ? -4.925 -20.269 13.833 1.00 92.44 214 PRO A N 1
ATOM 1658 C CA . PRO A 1 214 ? -3.634 -20.196 13.149 1.00 92.44 214 PRO A CA 1
ATOM 1659 C C . PRO A 1 214 ? -3.270 -18.772 12.692 1.00 92.44 214 PRO A C 1
ATOM 1661 O O . PRO A 1 214 ? -2.086 -18.488 12.504 1.00 92.44 214 PRO A O 1
ATOM 1664 N N . ASN A 1 215 ? -4.243 -17.865 12.550 1.00 94.00 215 ASN A N 1
ATOM 1665 C CA . ASN A 1 215 ? -4.025 -16.497 12.080 1.00 94.00 215 ASN A CA 1
ATOM 1666 C C . ASN A 1 215 ? -3.734 -15.534 13.242 1.00 94.00 215 ASN A C 1
ATOM 1668 O O . ASN A 1 215 ? -4.388 -14.514 13.424 1.00 94.00 215 ASN A O 1
ATOM 1672 N N . THR A 1 216 ? -2.712 -15.843 14.039 1.00 94.56 216 THR A N 1
ATOM 1673 C CA . THR A 1 216 ? -2.391 -15.095 15.276 1.00 94.56 216 THR A CA 1
ATOM 1674 C C . THR A 1 216 ? -2.018 -13.619 15.071 1.00 94.56 216 THR A C 1
ATOM 1676 O O . THR A 1 216 ? -1.915 -12.871 16.044 1.00 94.56 216 THR A O 1
ATOM 1679 N N . ARG A 1 217 ? -1.787 -13.195 13.823 1.00 93.69 217 ARG A N 1
ATOM 1680 C CA . ARG A 1 217 ? -1.441 -11.818 13.441 1.00 93.69 217 ARG A CA 1
ATOM 1681 C C . ARG A 1 217 ? -2.581 -11.067 12.756 1.00 93.69 217 ARG A C 1
ATOM 1683 O O . ARG A 1 217 ? -2.394 -9.902 12.444 1.00 93.69 217 ARG A O 1
ATOM 1690 N N . GLY A 1 218 ? -3.737 -11.700 12.545 1.00 94.75 218 GLY A N 1
ATOM 1691 C CA . GLY A 1 218 ? -4.854 -11.066 11.844 1.00 94.75 218 GLY A CA 1
ATOM 1692 C C . GLY A 1 218 ? -4.532 -10.729 10.387 1.00 94.75 218 GLY A C 1
ATOM 1693 O O . GLY A 1 218 ? -4.986 -9.713 9.891 1.00 94.75 218 GLY A O 1
ATOM 1694 N N . VAL A 1 219 ? -3.727 -11.548 9.704 1.00 93.88 219 VAL A N 1
ATOM 1695 C CA . VAL A 1 219 ? -3.402 -11.369 8.279 1.00 93.88 219 VAL A CA 1
ATOM 1696 C C . VAL A 1 219 ? -4.688 -11.368 7.454 1.00 93.88 219 VAL A C 1
ATOM 1698 O O . VAL A 1 219 ? -5.520 -12.253 7.653 1.00 93.88 219 VAL A O 1
ATOM 1701 N N . GLY A 1 220 ? -4.835 -10.394 6.559 1.00 92.50 220 GLY A N 1
ATOM 1702 C CA . GLY A 1 220 ? -6.048 -10.111 5.788 1.00 92.50 220 GLY A CA 1
ATOM 1703 C C . GLY A 1 220 ? -7.064 -9.229 6.522 1.00 92.50 220 GLY A C 1
ATOM 1704 O O . GLY A 1 220 ? -8.081 -8.870 5.942 1.00 92.50 220 GLY A O 1
ATOM 1705 N N . ALA A 1 221 ? -6.833 -8.879 7.795 1.00 95.25 221 ALA A N 1
ATOM 1706 C CA . ALA A 1 221 ? -7.703 -7.935 8.486 1.00 95.25 221 ALA A CA 1
ATOM 1707 C C . ALA A 1 221 ? -7.483 -6.519 7.945 1.00 95.25 221 ALA A C 1
ATOM 1709 O O . ALA A 1 221 ? -6.340 -6.094 7.768 1.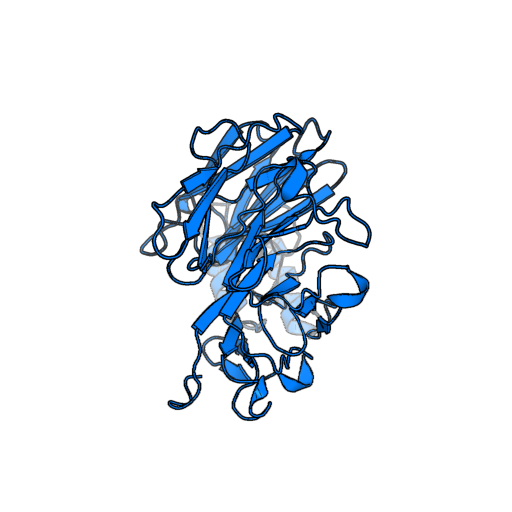00 95.25 221 ALA A O 1
ATOM 1710 N N . ARG A 1 222 ? -8.567 -5.768 7.747 1.00 95.56 222 ARG A N 1
ATOM 1711 C CA . ARG A 1 222 ? -8.531 -4.355 7.353 1.00 95.56 222 ARG A CA 1
ATOM 1712 C C . ARG A 1 222 ? -8.796 -3.484 8.567 1.00 95.56 222 ARG A C 1
ATOM 1714 O O . ARG A 1 222 ? -9.778 -3.690 9.276 1.00 95.56 222 ARG A O 1
ATOM 1721 N N . VAL A 1 223 ? -7.922 -2.524 8.824 1.00 97.88 223 VAL A N 1
ATOM 1722 C CA . VAL A 1 223 ? -8.059 -1.553 9.907 1.00 97.88 223 VAL A CA 1
ATOM 1723 C C . VAL A 1 223 ? -8.441 -0.223 9.288 1.00 97.88 223 VAL A C 1
ATOM 1725 O O . VAL A 1 223 ? -7.645 0.372 8.570 1.00 97.88 223 VAL A O 1
ATOM 1728 N N . ARG A 1 224 ? -9.654 0.239 9.580 1.00 98.12 224 ARG A N 1
ATOM 1729 C CA . ARG A 1 224 ? -10.155 1.554 9.193 1.00 98.12 224 ARG A CA 1
ATOM 1730 C C . ARG A 1 224 ? -10.059 2.508 10.370 1.00 98.12 224 ARG A C 1
ATOM 1732 O O . ARG A 1 224 ? -10.557 2.202 11.456 1.00 98.12 224 ARG A O 1
ATOM 1739 N N . VAL A 1 225 ? -9.453 3.665 10.146 1.00 98.62 225 VAL A N 1
ATOM 1740 C CA . VAL A 1 225 ? -9.289 4.734 11.132 1.00 98.62 225 VAL A CA 1
ATOM 1741 C C . VAL A 1 225 ? -10.039 5.964 10.649 1.00 98.62 225 VAL A C 1
ATOM 1743 O O . VAL A 1 225 ? -9.747 6.505 9.588 1.00 98.62 225 VAL A O 1
ATOM 1746 N N . GLU A 1 226 ? -10.998 6.422 11.447 1.00 98.44 226 GLU A N 1
ATOM 1747 C CA . GLU A 1 226 ? -11.822 7.592 11.156 1.00 98.44 226 GLU A CA 1
ATOM 1748 C C . GLU A 1 226 ? -11.438 8.736 12.097 1.00 98.44 226 GLU A C 1
ATOM 1750 O O . GLU A 1 226 ? -11.626 8.665 13.317 1.00 98.44 226 GLU A O 1
ATOM 1755 N N . THR A 1 227 ? -10.923 9.824 11.533 1.00 97.69 227 THR A N 1
ATOM 1756 C CA . THR A 1 227 ? -10.764 11.115 12.216 1.00 97.69 227 THR A CA 1
ATOM 1757 C C . THR A 1 227 ? -11.847 12.088 11.735 1.00 97.69 227 THR A C 1
ATOM 1759 O O . THR A 1 227 ? -12.491 11.838 10.717 1.00 97.69 227 THR A O 1
ATOM 1762 N N . PRO A 1 228 ? -12.042 13.247 12.393 1.00 94.50 228 PRO A N 1
ATOM 1763 C CA . PRO A 1 228 ? -12.980 14.258 11.900 1.00 94.50 228 PRO A CA 1
ATOM 1764 C C . PRO A 1 228 ? -12.681 14.791 10.489 1.00 94.50 228 PRO A C 1
ATOM 1766 O O . PRO A 1 228 ? -13.563 15.390 9.878 1.00 94.50 228 PRO A O 1
ATOM 1769 N N . SER A 1 229 ? -11.445 14.645 10.001 1.00 91.06 229 SER A N 1
ATOM 1770 C CA . SER A 1 229 ? -10.979 15.225 8.734 1.00 91.06 229 SER A CA 1
ATOM 1771 C C . SER A 1 229 ? -10.628 14.205 7.657 1.00 91.06 229 SER A C 1
ATOM 1773 O O . SER A 1 229 ? -10.605 14.574 6.488 1.00 91.06 229 SER A O 1
ATOM 1775 N N . LEU A 1 230 ? -10.316 12.967 8.036 1.00 94.88 230 LEU A N 1
ATOM 1776 C CA . LEU A 1 230 ? -9.765 11.960 7.137 1.00 94.88 230 LEU A CA 1
ATOM 1777 C C . LEU A 1 230 ? -10.141 10.552 7.606 1.00 94.88 230 LEU A C 1
ATOM 1779 O O . LEU A 1 230 ? -10.114 10.272 8.808 1.00 94.88 230 LEU A O 1
ATOM 1783 N N . THR A 1 231 ? -10.458 9.683 6.649 1.00 97.56 231 THR A N 1
ATOM 1784 C CA . THR A 1 231 ? -10.582 8.239 6.857 1.00 97.56 231 THR A CA 1
ATOM 1785 C C . THR A 1 231 ? -9.445 7.559 6.114 1.00 97.56 231 THR A C 1
ATOM 1787 O O . THR A 1 231 ? -9.204 7.892 4.962 1.00 97.56 231 THR A O 1
ATOM 1790 N N . GLN A 1 232 ? -8.762 6.637 6.780 1.00 97.62 232 GLN A N 1
ATOM 1791 C CA . GLN A 1 232 ? -7.703 5.819 6.193 1.00 97.62 232 GLN A CA 1
ATOM 1792 C C . GLN A 1 232 ? -8.024 4.347 6.429 1.00 97.62 232 GLN A C 1
ATOM 1794 O O . GLN A 1 232 ? -8.631 3.995 7.448 1.00 97.62 232 GLN A O 1
ATOM 1799 N N . GLU A 1 233 ? -7.576 3.480 5.529 1.00 96.81 233 GLU A N 1
ATOM 1800 C CA . GLU A 1 233 ? -7.676 2.036 5.697 1.00 96.81 233 GLU A CA 1
ATOM 1801 C C . GLU A 1 233 ? -6.375 1.343 5.290 1.00 96.81 233 GLU A C 1
ATOM 1803 O O . GLU A 1 233 ? -5.759 1.670 4.281 1.00 96.81 233 GLU A O 1
ATOM 1808 N N . GLN A 1 234 ? -5.945 0.371 6.093 1.00 95.62 234 GLN A N 1
ATOM 1809 C CA . GLN A 1 234 ? -4.819 -0.497 5.756 1.00 95.62 234 GLN A CA 1
ATOM 1810 C C . GLN A 1 234 ? -5.164 -1.954 6.036 1.00 95.62 234 GLN A C 1
ATOM 1812 O O . GLN A 1 234 ? -5.789 -2.286 7.044 1.00 95.62 234 GLN A O 1
ATOM 1817 N N . GLU A 1 235 ? -4.706 -2.839 5.160 1.00 94.62 235 GLU A N 1
ATOM 1818 C CA . GLU A 1 235 ? -4.815 -4.284 5.328 1.00 94.62 235 GLU A CA 1
ATOM 1819 C C . GLU A 1 235 ? -3.531 -4.849 5.950 1.00 94.62 235 GLU A C 1
ATOM 1821 O O . GLU A 1 235 ? -2.419 -4.526 5.526 1.00 94.62 235 GLU A O 1
ATOM 1826 N N . VAL A 1 236 ? -3.667 -5.746 6.926 1.00 94.62 236 VAL A N 1
ATOM 1827 C CA . VAL A 1 236 ? -2.535 -6.489 7.488 1.00 94.62 236 VAL A CA 1
ATOM 1828 C C . VAL A 1 236 ? -2.076 -7.543 6.488 1.00 94.62 236 VAL A C 1
ATOM 1830 O O . VAL A 1 236 ? -2.695 -8.598 6.345 1.00 94.62 236 VAL A O 1
ATOM 1833 N N . ARG A 1 237 ? -0.943 -7.296 5.833 1.00 89.75 237 ARG A N 1
ATOM 1834 C CA . ARG A 1 237 ? -0.368 -8.203 4.831 1.00 89.75 237 ARG A CA 1
ATOM 1835 C C . ARG A 1 237 ? 0.880 -8.916 5.345 1.00 89.75 237 ARG A C 1
ATOM 1837 O O . ARG A 1 237 ? 1.529 -8.497 6.301 1.00 89.75 237 ARG A O 1
ATOM 1844 N N . VAL A 1 238 ? 1.224 -10.019 4.685 1.00 83.94 238 VAL A N 1
ATOM 1845 C CA . VAL A 1 238 ? 2.476 -10.764 4.889 1.00 83.94 238 VAL A CA 1
ATOM 1846 C C . VAL A 1 238 ? 3.273 -10.785 3.593 1.00 83.94 238 VAL A C 1
ATOM 1848 O O . VAL A 1 238 ? 2.707 -10.987 2.525 1.00 83.94 238 VAL A O 1
ATOM 1851 N N . GLY A 1 239 ? 4.595 -10.629 3.695 1.00 76.69 239 GLY A N 1
ATOM 1852 C CA . GLY A 1 239 ? 5.480 -10.617 2.528 1.00 76.69 239 GLY A CA 1
ATOM 1853 C C . GLY A 1 239 ? 5.412 -9.293 1.768 1.00 76.69 239 GLY A C 1
ATOM 1854 O O . GLY A 1 239 ? 4.716 -9.177 0.765 1.00 76.69 239 GLY A O 1
ATOM 1855 N N . SER A 1 240 ? 6.153 -8.297 2.254 1.00 73.44 240 SER A N 1
ATOM 1856 C CA . SER A 1 240 ? 6.131 -6.931 1.720 1.00 73.44 240 SER A CA 1
ATOM 1857 C C . SER A 1 240 ? 7.225 -6.647 0.677 1.00 73.44 240 SER A C 1
ATOM 1859 O O . SER A 1 240 ? 7.074 -5.735 -0.126 1.00 73.44 240 SER A O 1
ATOM 1861 N N . GLY A 1 241 ? 8.281 -7.473 0.585 1.00 77.25 241 GLY A N 1
ATOM 1862 C CA . GLY A 1 241 ? 9.322 -7.268 -0.426 1.00 77.25 241 GLY A CA 1
ATOM 1863 C C . GLY A 1 241 ? 10.304 -8.424 -0.628 1.00 77.25 241 GLY A C 1
ATOM 1864 O O . GLY A 1 241 ? 10.292 -9.449 0.060 1.00 77.25 241 GLY A O 1
ATOM 1865 N N . PHE A 1 242 ? 11.197 -8.266 -1.609 1.00 81.94 242 PHE A N 1
ATOM 1866 C CA . PHE A 1 242 ? 12.222 -9.260 -1.932 1.00 81.94 242 PHE A CA 1
ATOM 1867 C C . PHE A 1 242 ? 13.130 -9.538 -0.724 1.00 81.94 242 PHE A C 1
ATOM 1869 O O . PHE A 1 242 ? 13.962 -8.713 -0.359 1.00 81.94 242 PHE A O 1
ATOM 1876 N N . LYS A 1 243 ? 13.015 -10.737 -0.132 1.00 86.69 243 LYS A N 1
ATOM 1877 C CA . LYS A 1 243 ? 13.787 -11.176 1.054 1.00 86.69 243 LYS A CA 1
ATOM 1878 C C . LYS A 1 243 ? 13.651 -10.250 2.274 1.00 86.69 243 LYS A C 1
ATOM 1880 O O . LYS A 1 243 ? 14.524 -10.262 3.144 1.00 86.69 243 LYS A O 1
ATOM 1885 N N . SER A 1 244 ? 12.568 -9.488 2.353 1.00 90.00 244 SER A N 1
ATOM 1886 C CA . SER A 1 244 ? 12.237 -8.615 3.474 1.00 90.00 244 SER A CA 1
ATOM 1887 C C . SER A 1 244 ? 10.782 -8.799 3.893 1.00 90.00 244 SER A C 1
ATOM 1889 O O . SER A 1 244 ? 9.972 -9.386 3.177 1.00 90.00 244 SER A O 1
ATOM 1891 N N . CYS A 1 245 ? 10.475 -8.358 5.107 1.00 91.19 245 CYS A N 1
ATOM 1892 C CA . CYS A 1 245 ? 9.117 -8.304 5.618 1.00 91.19 245 CYS A CA 1
ATOM 1893 C C . CYS A 1 245 ? 9.044 -7.167 6.630 1.00 91.19 245 CYS A C 1
ATOM 1895 O O . CYS A 1 245 ? 9.789 -7.185 7.616 1.00 91.19 245 CYS A O 1
ATOM 1897 N N . SER A 1 246 ? 8.171 -6.206 6.367 1.00 94.44 246 SER A N 1
ATOM 1898 C CA . SER A 1 246 ? 7.813 -5.132 7.285 1.00 94.44 246 SER A CA 1
ATOM 1899 C C . SER A 1 246 ? 7.059 -5.669 8.505 1.00 94.44 246 SER A C 1
ATOM 1901 O O . SER A 1 246 ? 6.648 -6.836 8.557 1.00 94.44 246 SER A O 1
ATOM 1903 N N . SER A 1 247 ? 6.918 -4.817 9.517 1.00 93.50 247 SER A N 1
ATOM 1904 C CA . SER A 1 247 ? 6.040 -5.049 10.661 1.00 93.50 247 SER A CA 1
ATOM 1905 C C . SER A 1 247 ? 4.608 -5.349 10.204 1.00 93.50 247 SER A C 1
ATOM 1907 O O . SER A 1 247 ? 4.138 -4.800 9.215 1.00 93.50 247 SER A O 1
ATOM 1909 N N . TYR A 1 248 ? 3.903 -6.195 10.956 1.00 93.19 248 TYR A N 1
ATOM 1910 C CA . TYR A 1 248 ? 2.483 -6.484 10.715 1.00 93.19 248 TYR A CA 1
ATOM 1911 C C . TYR A 1 248 ? 1.543 -5.491 11.398 1.00 93.19 248 TYR A C 1
ATOM 1913 O O . TYR A 1 248 ? 0.338 -5.601 11.218 1.00 93.19 248 TYR A O 1
ATOM 1921 N N . ASP A 1 249 ? 2.076 -4.604 12.241 1.00 95.06 249 ASP A N 1
ATOM 1922 C CA . ASP A 1 249 ? 1.292 -3.643 13.016 1.00 95.06 249 ASP A CA 1
ATOM 1923 C C . ASP A 1 249 ? 0.971 -2.423 12.121 1.00 95.06 249 ASP A C 1
ATOM 1925 O O . ASP A 1 249 ? 1.900 -1.650 11.864 1.00 95.06 249 ASP A O 1
ATOM 1929 N N . PRO A 1 250 ? -0.282 -2.222 11.650 1.00 95.94 250 PRO A N 1
ATOM 1930 C CA . PRO A 1 250 ? -0.631 -1.098 10.782 1.00 95.94 250 PRO A CA 1
ATOM 1931 C C . PRO A 1 250 ? -0.455 0.226 11.509 1.00 95.94 250 PRO A C 1
ATOM 1933 O O . PRO A 1 250 ? -0.873 0.360 12.667 1.00 95.94 250 PRO A O 1
ATOM 1936 N N . HIS A 1 251 ? 0.143 1.190 10.822 1.00 97.12 251 HIS A N 1
ATOM 1937 C CA . HIS A 1 251 ? 0.492 2.500 11.356 1.00 97.12 251 HIS A CA 1
ATOM 1938 C C . HIS A 1 251 ? -0.179 3.588 10.535 1.00 97.12 251 HIS A C 1
ATOM 1940 O O . HIS A 1 251 ? -0.099 3.566 9.312 1.00 97.12 251 HIS A O 1
ATOM 1946 N N . PHE A 1 252 ? -0.808 4.537 11.216 1.00 97.81 252 PHE A N 1
ATOM 1947 C CA . PHE A 1 252 ? -1.521 5.645 10.599 1.00 97.81 252 PHE A CA 1
ATOM 1948 C C . PHE A 1 252 ? -0.980 6.949 11.170 1.00 97.81 252 PHE A C 1
ATOM 1950 O O . PHE A 1 252 ? -1.126 7.189 12.378 1.00 97.81 252 PHE A O 1
ATOM 1957 N N . GLY A 1 253 ? -0.402 7.802 10.329 1.00 97.12 253 GLY A N 1
ATOM 1958 C CA . GLY A 1 253 ? -0.264 9.206 10.662 1.00 97.12 253 GLY A CA 1
ATOM 1959 C C . GLY A 1 253 ? -1.628 9.875 10.635 1.00 97.12 253 GLY A C 1
ATOM 1960 O O . GLY A 1 253 ? -2.547 9.524 9.898 1.00 97.12 253 GLY A O 1
ATOM 1961 N N . LEU A 1 254 ? -1.804 10.822 11.535 1.00 97.19 254 LEU A N 1
ATOM 1962 C CA . LEU A 1 254 ? -3.046 11.548 11.764 1.00 97.19 254 LEU A CA 1
ATOM 1963 C C . LEU A 1 254 ? -2.865 13.040 11.462 1.00 97.19 254 LEU A C 1
ATOM 1965 O O . LEU A 1 254 ? -3.793 13.831 11.658 1.00 97.19 254 LEU A O 1
ATOM 1969 N N . GLY A 1 255 ? -1.664 13.453 11.054 1.00 95.31 255 GLY A N 1
ATOM 1970 C CA . GLY A 1 255 ? -1.276 14.837 10.849 1.00 95.31 255 GLY A CA 1
ATOM 1971 C C . GLY A 1 255 ? -1.613 15.690 12.065 1.00 95.31 255 GLY A C 1
ATOM 1972 O O . GLY A 1 255 ? -1.215 15.417 13.200 1.00 95.31 255 GLY A O 1
ATOM 1973 N N . ALA A 1 256 ? -2.399 16.741 11.839 1.00 95.31 256 ALA A N 1
ATOM 1974 C CA . ALA A 1 256 ? -2.844 17.650 12.892 1.00 95.31 256 ALA A CA 1
ATOM 1975 C C . ALA A 1 256 ? -4.076 17.158 13.679 1.00 95.31 256 ALA A C 1
ATOM 1977 O O . ALA A 1 256 ? -4.510 17.851 14.607 1.00 95.31 256 ALA A O 1
ATOM 1978 N N . ALA A 1 257 ? -4.675 16.013 13.329 1.00 96.81 257 ALA A N 1
ATOM 1979 C CA . ALA A 1 257 ? -5.860 15.518 14.020 1.00 96.81 257 ALA A CA 1
ATOM 1980 C C . ALA A 1 257 ? -5.523 15.180 15.478 1.00 96.81 257 ALA A C 1
ATOM 1982 O O . ALA A 1 257 ? -4.559 14.482 15.779 1.00 96.81 257 ALA A O 1
ATOM 1983 N N . THR A 1 258 ? -6.330 15.696 16.404 1.00 96.88 258 THR A N 1
ATOM 1984 C CA . THR A 1 258 ? -6.119 15.548 17.855 1.00 96.88 258 THR A CA 1
ATOM 1985 C C . THR A 1 258 ? -6.979 14.450 18.478 1.00 96.88 258 THR A C 1
ATOM 1987 O O . THR A 1 258 ? -6.927 14.229 19.688 1.00 96.88 258 THR A O 1
ATOM 1990 N N . SER A 1 259 ? -7.782 13.768 17.664 1.00 97.56 259 SER A N 1
ATOM 1991 C CA . SER A 1 259 ? -8.658 12.680 18.081 1.00 97.56 259 SER A CA 1
ATOM 1992 C C . SER A 1 259 ? -8.978 11.766 16.906 1.00 97.56 259 SER A C 1
ATOM 1994 O O . SER A 1 259 ? -9.279 12.252 15.814 1.00 97.56 259 SER A O 1
ATOM 1996 N N . VAL A 1 260 ? -9.020 10.465 17.172 1.00 98.50 260 VAL A N 1
ATOM 1997 C CA . VAL A 1 260 ? -9.664 9.467 16.313 1.00 98.50 260 VAL A CA 1
ATOM 1998 C C . VAL A 1 260 ? -11.084 9.280 16.830 1.00 98.50 260 VAL A C 1
ATOM 2000 O O . VAL A 1 260 ? -11.278 9.105 18.029 1.00 98.50 260 VAL A O 1
ATOM 2003 N N . THR A 1 261 ? -12.080 9.364 15.956 1.00 96.75 261 THR A N 1
ATOM 2004 C CA . THR A 1 261 ? -13.486 9.162 16.320 1.00 96.75 261 THR A CA 1
ATOM 2005 C C . THR A 1 261 ? -13.770 7.680 16.496 1.00 96.75 261 THR A C 1
ATOM 2007 O O . THR A 1 261 ? -14.274 7.277 17.543 1.00 96.75 261 THR A O 1
ATOM 2010 N N . ARG A 1 262 ? -13.373 6.866 15.516 1.00 96.44 262 ARG A N 1
ATOM 2011 C CA . ARG A 1 262 ? -13.639 5.430 15.495 1.00 96.44 262 ARG A CA 1
ATOM 2012 C C . ARG A 1 262 ? -12.508 4.677 14.813 1.00 96.44 262 ARG A C 1
ATOM 2014 O O . ARG A 1 262 ? -11.923 5.155 13.847 1.00 96.44 262 ARG A O 1
ATOM 2021 N N . VAL A 1 263 ? -12.236 3.479 15.314 1.00 98.31 263 VAL A N 1
ATOM 2022 C CA . VAL A 1 263 ? -11.460 2.458 14.610 1.00 98.31 263 VAL A CA 1
ATOM 2023 C C . VAL A 1 263 ? -12.344 1.245 14.405 1.00 98.31 263 VAL A C 1
ATOM 2025 O O . VAL A 1 263 ? -12.941 0.754 15.367 1.00 98.31 263 VAL A O 1
ATOM 2028 N N . THR A 1 264 ? -12.383 0.747 13.176 1.00 96.44 264 THR A N 1
ATOM 2029 C CA . THR A 1 264 ? -13.079 -0.487 12.815 1.00 96.44 264 THR A CA 1
ATOM 2030 C C . THR A 1 264 ? -12.065 -1.472 12.251 1.00 96.44 264 THR A C 1
ATOM 2032 O O . THR A 1 264 ? -11.380 -1.172 11.281 1.00 96.44 264 THR A O 1
ATOM 2035 N N . VAL A 1 265 ? -11.950 -2.650 12.860 1.00 96.81 265 VAL A N 1
ATOM 2036 C CA . VAL A 1 265 ? -11.158 -3.764 12.326 1.00 96.81 265 VAL A CA 1
ATOM 2037 C C . VAL A 1 265 ? -12.115 -4.753 11.686 1.00 96.81 265 VAL A C 1
ATOM 2039 O O . VAL A 1 265 ? -12.928 -5.328 12.402 1.00 96.81 265 VAL A O 1
ATOM 2042 N N . TYR A 1 266 ? -12.010 -4.956 10.378 1.00 93.25 266 TYR A N 1
ATOM 2043 C CA . TYR A 1 266 ? -12.689 -6.016 9.639 1.00 93.25 266 TYR A CA 1
ATOM 2044 C C . TYR A 1 266 ? -11.779 -7.239 9.612 1.00 93.25 266 TYR A C 1
ATOM 2046 O O . TYR A 1 266 ? -10.680 -7.181 9.065 1.00 93.25 266 TYR A O 1
ATOM 2054 N N . TRP A 1 267 ? -12.202 -8.329 10.239 1.00 92.94 267 TRP A N 1
ATOM 2055 C CA . TRP A 1 267 ? -11.438 -9.567 10.313 1.00 92.94 267 TRP A CA 1
ATOM 2056 C C . TRP A 1 267 ? -11.714 -10.461 9.092 1.00 92.94 267 TRP A C 1
ATOM 2058 O O . TRP A 1 267 ? -12.790 -10.370 8.509 1.00 92.94 267 TRP A O 1
ATOM 2068 N N . PRO A 1 268 ? -10.789 -11.372 8.729 1.00 88.56 268 PRO A N 1
ATOM 2069 C CA . PRO A 1 268 ? -10.961 -12.267 7.575 1.00 88.56 268 PRO A CA 1
ATOM 2070 C C . PRO A 1 268 ? -12.099 -13.290 7.692 1.00 88.56 268 PRO A C 1
ATOM 2072 O O . PRO A 1 268 ? -12.373 -14.002 6.737 1.00 88.56 268 PRO A O 1
ATOM 2075 N N . ASP A 1 269 ? -12.685 -13.449 8.879 1.00 84.62 269 ASP A N 1
ATOM 2076 C CA . ASP A 1 269 ? -13.842 -14.317 9.128 1.00 84.62 269 ASP A CA 1
ATOM 2077 C C . ASP A 1 269 ? -15.134 -13.505 9.277 1.00 84.62 269 ASP A C 1
ATOM 2079 O O . ASP A 1 269 ? -16.025 -13.862 10.048 1.00 84.62 269 ASP A O 1
ATOM 2083 N N . ASP A 1 270 ? -15.167 -12.362 8.596 1.00 81.19 270 ASP A N 1
ATOM 2084 C CA . ASP A 1 270 ? -16.240 -11.376 8.540 1.00 81.19 270 ASP A CA 1
ATOM 2085 C C . ASP A 1 270 ? -16.588 -10.692 9.853 1.00 81.19 270 ASP A C 1
ATOM 2087 O O . ASP A 1 270 ? -17.392 -9.767 9.845 1.00 81.19 270 ASP A O 1
ATOM 2091 N N . ARG A 1 271 ? -16.013 -11.086 10.992 1.00 83.81 271 ARG A N 1
ATOM 2092 C CA . ARG A 1 271 ? -16.234 -10.372 12.251 1.00 83.81 271 ARG A CA 1
ATOM 2093 C C . ARG A 1 271 ? -15.635 -8.969 12.179 1.00 83.81 271 ARG A C 1
ATOM 2095 O O . ARG A 1 271 ? -14.677 -8.710 11.461 1.00 83.81 271 ARG A O 1
ATOM 2102 N N . ILE A 1 272 ? -16.147 -8.066 13.004 1.00 88.38 272 ILE A N 1
ATOM 2103 C CA . ILE A 1 272 ? -15.637 -6.717 13.200 1.00 88.38 272 ILE A CA 1
ATOM 2104 C C . ILE A 1 272 ? -15.292 -6.451 14.665 1.00 88.38 272 ILE A C 1
ATOM 2106 O O . ILE A 1 272 ? -15.887 -6.999 15.595 1.00 88.38 272 ILE A O 1
ATOM 2110 N N . SER A 1 273 ? -14.321 -5.576 14.896 1.00 91.44 273 SER A N 1
ATOM 2111 C CA . SER A 1 273 ? -14.069 -4.967 16.204 1.00 91.44 273 SER A CA 1
ATOM 2112 C C . SER A 1 273 ? -14.141 -3.457 16.082 1.00 91.44 273 SER A C 1
ATOM 2114 O O . SER A 1 273 ? -13.502 -2.886 15.206 1.00 91.44 273 SER A O 1
ATOM 2116 N N . ILE A 1 274 ? -14.888 -2.814 16.978 1.00 91.69 274 ILE A N 1
ATOM 2117 C CA . ILE A 1 274 ? -15.036 -1.357 17.008 1.00 91.69 274 ILE A CA 1
ATOM 2118 C C . ILE A 1 274 ? -14.375 -0.817 18.274 1.00 91.69 274 ILE A C 1
ATOM 2120 O O . ILE A 1 274 ? -14.643 -1.293 19.380 1.00 91.69 274 ILE A O 1
ATOM 2124 N N . VAL A 1 275 ? -13.528 0.197 18.115 1.00 94.44 275 VAL A N 1
ATOM 2125 C CA . VAL A 1 275 ? -12.946 0.969 19.215 1.00 94.44 275 VAL A CA 1
ATOM 2126 C C . VAL A 1 275 ? -13.315 2.435 19.025 1.00 94.44 275 VAL A C 1
ATOM 2128 O O . VAL A 1 275 ? -12.863 3.089 18.089 1.00 94.44 275 VAL A O 1
ATOM 2131 N N . GLU A 1 276 ? -14.145 2.951 19.925 1.00 94.00 276 GLU A N 1
ATOM 2132 C CA . GLU A 1 276 ? -14.574 4.350 19.919 1.00 94.00 276 GLU A CA 1
ATOM 2133 C C . GLU A 1 276 ? -13.570 5.223 20.676 1.00 94.00 276 GLU A C 1
ATOM 2135 O O . GLU A 1 276 ? -13.160 4.887 21.790 1.00 94.00 276 GLU A O 1
ATOM 2140 N N . ASN A 1 277 ? -13.229 6.376 20.102 1.00 95.62 277 ASN A N 1
ATOM 2141 C CA . ASN A 1 277 ? -12.357 7.391 20.700 1.00 95.62 277 ASN A CA 1
ATOM 2142 C C . ASN A 1 277 ? -11.037 6.845 21.295 1.00 95.62 277 ASN A C 1
ATOM 2144 O O . ASN A 1 277 ? -10.730 7.140 22.459 1.00 95.62 277 ASN A O 1
ATOM 2148 N N . PRO A 1 278 ? -10.251 6.033 20.556 1.00 97.75 278 PRO A N 1
ATOM 2149 C CA . PRO A 1 278 ? -8.984 5.532 21.072 1.00 97.75 278 PRO A CA 1
ATOM 2150 C C . PRO A 1 278 ? -7.981 6.667 21.303 1.00 97.75 278 PRO A C 1
ATOM 2152 O O . PRO A 1 278 ? -8.027 7.722 20.667 1.00 97.75 278 PRO A O 1
ATOM 2155 N N . ALA A 1 279 ? -7.040 6.432 22.217 1.00 97.44 279 ALA A N 1
ATOM 2156 C CA . ALA A 1 279 ? -5.947 7.364 22.453 1.00 97.44 279 ALA A CA 1
ATOM 2157 C C . ALA A 1 279 ? -5.014 7.421 21.232 1.00 97.44 279 ALA A C 1
ATOM 2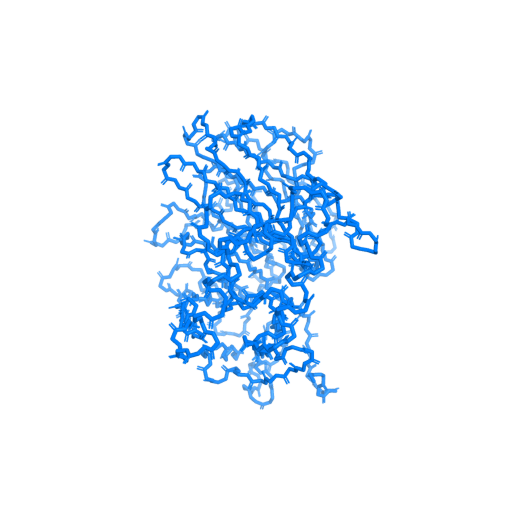159 O O . ALA A 1 279 ? -4.519 6.391 20.774 1.00 97.44 279 ALA A O 1
ATOM 2160 N N . ILE A 1 280 ? -4.742 8.630 20.744 1.00 97.69 280 ILE A N 1
ATOM 2161 C CA . ILE A 1 280 ? -3.697 8.886 19.746 1.00 97.69 280 ILE A CA 1
ATOM 2162 C C . ILE A 1 280 ? -2.304 8.819 20.388 1.00 97.69 280 ILE A C 1
ATOM 2164 O O . ILE A 1 280 ? -2.177 8.806 21.616 1.00 97.69 280 ILE A O 1
ATOM 2168 N N . ASN A 1 281 ? -1.267 8.807 19.557 1.00 97.12 281 ASN A N 1
ATOM 2169 C CA . ASN A 1 281 ? 0.145 8.664 19.914 1.00 97.12 281 ASN A CA 1
ATOM 2170 C C . ASN A 1 281 ? 0.371 7.437 20.800 1.00 97.12 281 ASN A C 1
ATOM 2172 O O . ASN A 1 281 ? 1.001 7.498 21.859 1.00 97.12 281 ASN A O 1
ATOM 2176 N N . SER A 1 282 ? -0.275 6.335 20.417 1.00 96.44 282 SER A N 1
ATOM 2177 C CA . SER A 1 282 ? -0.290 5.110 21.195 1.00 96.44 282 SER A CA 1
ATOM 2178 C C . SER A 1 282 ? -0.424 3.874 20.315 1.00 96.44 282 SER A C 1
ATOM 2180 O O . SER A 1 282 ? -0.920 3.923 19.187 1.00 96.44 282 SER A O 1
ATOM 2182 N N . VAL A 1 283 ? 0.002 2.743 20.876 1.00 96.94 283 VAL A N 1
ATOM 2183 C CA . VAL A 1 283 ? -0.223 1.423 20.291 1.00 96.94 283 VAL A CA 1
ATOM 2184 C C . VAL A 1 283 ? -1.484 0.823 20.904 1.00 96.94 283 VAL A C 1
ATOM 2186 O O . VAL A 1 283 ? -1.529 0.537 22.104 1.00 96.94 283 VAL A O 1
ATOM 2189 N N . VAL A 1 284 ? -2.498 0.581 20.079 1.00 97.31 284 VAL A N 1
ATOM 2190 C CA . VAL A 1 284 ? -3.769 -0.024 20.490 1.00 97.31 284 VAL A CA 1
ATOM 2191 C C . VAL A 1 284 ? -3.749 -1.514 20.165 1.00 97.31 284 VAL A C 1
ATOM 2193 O O . VAL A 1 284 ? -3.542 -1.918 19.025 1.00 97.31 284 VAL A O 1
ATOM 2196 N N . SER A 1 285 ? -3.959 -2.361 21.173 1.00 97.19 285 SER A N 1
ATOM 2197 C CA . SER A 1 285 ? -4.062 -3.812 20.972 1.00 97.19 285 SER A CA 1
ATOM 2198 C C . SER A 1 285 ? -5.524 -4.230 20.825 1.00 97.19 285 SER A C 1
ATOM 2200 O O . SER A 1 285 ? -6.327 -3.941 21.712 1.00 97.19 285 SER A O 1
ATOM 2202 N N . ILE A 1 286 ? -5.865 -4.930 19.742 1.00 97.62 286 ILE A N 1
ATOM 2203 C CA . ILE A 1 286 ? -7.240 -5.361 19.435 1.00 97.62 286 ILE A CA 1
ATOM 2204 C C . ILE A 1 286 ? -7.245 -6.875 19.209 1.00 97.62 286 ILE A C 1
ATOM 2206 O O . ILE A 1 286 ? -6.437 -7.395 18.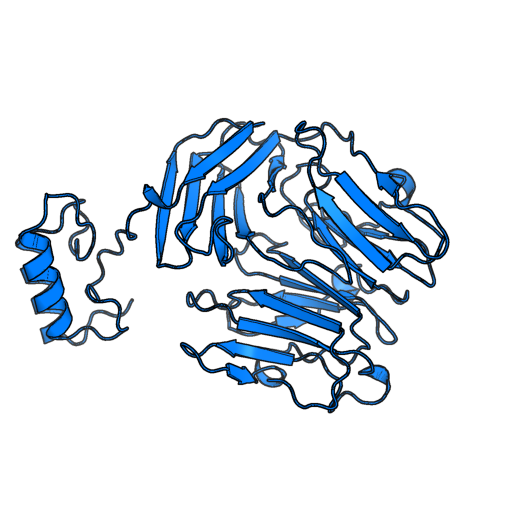443 1.00 97.62 286 ILE A O 1
ATOM 2210 N N . GLY A 1 287 ? -8.124 -7.594 19.912 1.00 96.25 287 GLY A N 1
ATOM 2211 C CA . GLY A 1 287 ? -8.211 -9.054 19.843 1.00 96.25 287 GLY A CA 1
ATOM 2212 C C . GLY A 1 287 ? -9.460 -9.548 19.125 1.00 96.25 287 GLY A C 1
ATOM 2213 O O . GLY A 1 287 ? -10.567 -9.143 19.478 1.00 96.25 287 GLY A O 1
ATOM 2214 N N . GLN A 1 288 ? -9.282 -10.481 18.188 1.00 94.06 288 GLN A N 1
ATOM 2215 C CA . GLN A 1 288 ? -10.364 -11.075 17.396 1.00 94.06 288 GLN A CA 1
ATOM 2216 C C . GLN A 1 288 ? -11.354 -11.878 18.248 1.00 94.06 288 GLN A C 1
ATOM 2218 O O . GLN A 1 288 ? -12.540 -11.921 17.940 1.00 94.06 288 GLN A O 1
ATOM 2223 N N . ALA A 1 289 ? -10.917 -12.434 19.380 1.00 88.56 289 ALA A N 1
ATOM 2224 C CA . ALA A 1 289 ? -11.789 -13.151 20.312 1.00 88.56 289 ALA A CA 1
ATOM 2225 C C . ALA A 1 289 ? -12.979 -12.318 20.839 1.00 88.56 289 ALA A C 1
ATOM 2227 O O . ALA A 1 289 ? -13.968 -12.891 21.291 1.00 88.56 289 ALA A O 1
ATOM 2228 N N . MET A 1 290 ? -12.882 -10.983 20.799 1.00 83.62 290 MET A N 1
ATOM 2229 C CA . MET A 1 290 ? -13.953 -10.058 21.195 1.00 83.62 290 MET A CA 1
ATOM 2230 C C . MET A 1 290 ? -14.718 -9.479 19.995 1.00 83.62 290 MET A C 1
ATOM 2232 O O . MET A 1 290 ? -15.620 -8.668 20.190 1.00 83.62 290 MET A O 1
ATOM 2236 N N . ALA A 1 291 ? -14.341 -9.855 18.772 1.00 84.25 291 ALA A N 1
ATOM 2237 C CA . ALA A 1 291 ? -14.987 -9.404 17.553 1.00 84.25 291 ALA A CA 1
ATOM 2238 C C . ALA A 1 291 ? -16.377 -10.031 17.409 1.00 84.25 291 ALA A C 1
ATOM 2240 O O . ALA A 1 291 ? -16.599 -11.190 17.770 1.00 84.25 291 ALA A O 1
ATOM 2241 N N . THR A 1 292 ? -17.300 -9.263 16.848 1.00 73.69 292 THR A N 1
ATOM 2242 C CA . THR A 1 292 ? -18.688 -9.660 16.599 1.00 73.69 292 THR A CA 1
ATOM 2243 C C . THR A 1 292 ? -18.947 -9.653 15.109 1.00 73.69 292 THR A C 1
ATOM 2245 O O . THR A 1 292 ? -18.307 -8.903 14.388 1.00 73.69 292 THR A O 1
ATOM 2248 N N . LEU A 1 293 ? -19.893 -10.442 14.620 1.00 68.44 293 LEU A N 1
ATOM 2249 C CA . LEU A 1 293 ? -20.326 -10.285 13.235 1.00 68.44 293 LEU A CA 1
ATOM 2250 C C . LEU A 1 293 ? -20.886 -8.858 13.023 1.00 68.44 293 LEU A C 1
ATOM 2252 O O . LEU A 1 293 ? -21.502 -8.319 13.950 1.00 68.44 293 LEU A O 1
ATOM 2256 N N . PRO A 1 294 ? -20.617 -8.210 11.875 1.00 60.66 294 PRO A N 1
ATOM 2257 C CA . PRO A 1 294 ? -21.147 -6.896 11.561 1.00 60.66 294 PRO A CA 1
ATOM 2258 C C . PRO A 1 294 ? -22.666 -6.968 11.593 1.00 60.66 294 PRO A C 1
ATOM 2260 O O . PRO A 1 294 ? -23.249 -7.911 11.064 1.00 60.66 294 PRO A O 1
ATOM 2263 N N . CYS A 1 295 ? -23.287 -5.976 12.229 1.00 54.19 295 CYS A N 1
ATOM 2264 C CA . CYS A 1 295 ? -24.723 -5.765 12.138 1.00 54.19 295 CYS A CA 1
ATOM 2265 C C . CYS A 1 295 ? -25.006 -5.256 10.717 1.00 54.19 295 CYS A C 1
ATOM 2267 O O . CYS A 1 295 ? -25.035 -4.048 10.482 1.00 54.19 295 CYS A O 1
ATOM 2269 N N . ASP A 1 296 ? -25.100 -6.148 9.737 1.00 48.03 296 ASP A N 1
ATOM 2270 C CA . ASP A 1 296 ? -25.465 -5.777 8.366 1.00 48.03 296 ASP A CA 1
ATOM 2271 C C . ASP A 1 296 ? -26.955 -5.404 8.265 1.00 48.03 296 ASP A C 1
ATOM 2273 O O . ASP A 1 296 ? -27.364 -4.661 7.366 1.00 48.03 296 ASP A O 1
ATOM 2277 N N . GLY A 1 297 ? -27.766 -5.879 9.218 1.00 50.69 297 GLY A N 1
ATOM 2278 C CA . GLY A 1 297 ? -29.220 -5.884 9.095 1.00 50.69 297 GLY A CA 1
ATOM 2279 C C . GLY A 1 297 ? -29.664 -6.537 7.787 1.00 50.69 297 GLY A C 1
ATOM 2280 O O . GLY A 1 297 ? -30.659 -6.125 7.191 1.00 50.69 297 GLY A O 1
ATOM 2281 N N . GLY A 1 298 ? -28.857 -7.480 7.300 1.00 56.12 298 GLY A N 1
ATOM 2282 C CA . GLY A 1 298 ? -29.028 -8.182 6.046 1.00 56.12 298 GLY A CA 1
ATOM 2283 C C . GLY A 1 298 ? -29.946 -9.384 6.213 1.00 56.12 298 GLY A C 1
ATOM 2284 O O . GLY A 1 298 ? -30.085 -9.956 7.292 1.00 56.12 298 GLY A O 1
ATOM 2285 N N . ALA A 1 299 ? -30.599 -9.758 5.117 1.00 62.56 299 ALA A N 1
ATOM 2286 C CA . ALA A 1 299 ? -31.463 -10.934 5.063 1.00 62.56 299 ALA A CA 1
ATOM 2287 C C . ALA A 1 299 ? -30.685 -12.248 4.848 1.00 62.56 299 ALA A C 1
ATOM 2289 O O . ALA A 1 299 ? -31.252 -13.318 5.051 1.00 62.56 299 ALA A O 1
ATOM 2290 N N . ASP A 1 300 ? -29.413 -12.172 4.447 1.00 65.62 300 ASP A N 1
ATOM 2291 C CA . ASP A 1 300 ? -28.517 -13.320 4.256 1.00 65.62 300 ASP A CA 1
ATOM 2292 C C . ASP A 1 300 ? -27.805 -13.659 5.576 1.00 65.62 300 ASP A C 1
ATOM 2294 O O . ASP A 1 300 ? -26.627 -13.374 5.790 1.00 65.62 300 ASP A O 1
ATOM 2298 N N . VAL A 1 301 ? -28.584 -14.202 6.511 1.00 70.94 301 VAL A N 1
ATOM 2299 C CA . VAL A 1 301 ? -28.161 -14.506 7.888 1.00 70.94 301 VAL A CA 1
ATOM 2300 C C . VAL A 1 301 ? -27.205 -15.707 7.914 1.00 70.94 301 VAL A C 1
ATOM 2302 O O . VAL A 1 301 ? -26.430 -15.891 8.848 1.00 70.94 301 VAL A O 1
ATOM 2305 N N . ASN A 1 302 ? -27.252 -16.580 6.905 1.00 69.50 302 ASN A N 1
ATOM 2306 C CA . ASN A 1 302 ? -26.361 -17.734 6.818 1.00 69.50 302 ASN A CA 1
ATOM 2307 C C . ASN A 1 302 ? -25.058 -17.440 6.038 1.00 69.50 302 ASN A C 1
ATOM 2309 O O . ASN A 1 302 ? -24.102 -18.214 6.168 1.00 69.50 302 ASN A O 1
ATOM 2313 N N . ARG A 1 303 ? -25.014 -16.313 5.309 1.00 64.31 303 ARG A N 1
ATOM 2314 C CA . ARG A 1 303 ? -23.876 -15.771 4.549 1.00 64.31 303 ARG A CA 1
ATOM 2315 C C . ARG A 1 303 ? -23.403 -16.662 3.408 1.00 64.31 303 ARG A C 1
ATOM 2317 O O . ARG A 1 303 ? -22.204 -16.746 3.134 1.00 64.31 303 ARG A O 1
ATOM 2324 N N . ASP A 1 304 ? -24.322 -17.353 2.746 1.00 68.50 304 ASP A N 1
ATOM 2325 C CA . ASP A 1 304 ? -24.027 -18.151 1.554 1.00 68.50 304 ASP A CA 1
ATOM 2326 C C . ASP A 1 304 ? -24.163 -17.354 0.244 1.00 68.50 304 ASP A C 1
ATOM 2328 O O . ASP A 1 304 ? -23.883 -17.883 -0.840 1.00 68.50 304 ASP A O 1
ATOM 2332 N N . GLY A 1 305 ? -24.517 -16.068 0.344 1.00 58.94 305 GLY A N 1
ATOM 2333 C CA . GLY A 1 305 ? -24.717 -15.163 -0.779 1.00 58.94 305 GLY A CA 1
ATOM 2334 C C . GLY A 1 305 ? -26.102 -15.279 -1.416 1.00 58.94 305 GLY A C 1
ATOM 2335 O O . GLY A 1 305 ? -26.324 -14.692 -2.481 1.00 58.94 305 GLY A O 1
ATOM 2336 N N . VAL A 1 306 ? -27.025 -16.048 -0.826 1.00 65.25 306 VAL A N 1
ATOM 2337 C CA . VAL A 1 306 ? -28.367 -16.310 -1.351 1.00 65.25 306 VAL A CA 1
ATOM 2338 C C . VAL A 1 306 ? -29.404 -16.207 -0.234 1.00 65.25 306 VAL A C 1
ATOM 2340 O O . VAL A 1 306 ? -29.502 -17.065 0.625 1.00 65.25 306 VAL A O 1
ATOM 2343 N N . ILE A 1 307 ? -30.285 -15.209 -0.326 1.00 69.88 307 ILE A N 1
ATOM 2344 C CA . ILE A 1 307 ? -31.404 -15.068 0.615 1.00 69.88 307 ILE A CA 1
ATOM 2345 C C . ILE A 1 307 ? -32.456 -16.155 0.328 1.00 69.88 307 ILE A C 1
ATOM 2347 O O . ILE A 1 307 ? -33.226 -16.050 -0.635 1.00 69.88 307 ILE A O 1
ATOM 2351 N N . ASP A 1 308 ? -32.508 -17.199 1.153 1.00 77.50 308 ASP A N 1
ATOM 2352 C CA . ASP A 1 308 ? -33.408 -18.339 1.009 1.00 77.50 308 ASP A CA 1
ATOM 2353 C C . ASP A 1 308 ? -33.974 -18.891 2.345 1.00 77.50 308 ASP A C 1
ATOM 2355 O O . ASP A 1 308 ? -33.979 -18.266 3.409 1.00 77.50 308 ASP A O 1
ATOM 2359 N N . GLY A 1 309 ? -34.598 -20.072 2.288 1.00 75.56 309 GLY A N 1
ATOM 2360 C CA . GLY A 1 309 ? -35.206 -20.695 3.466 1.00 75.56 309 GLY A CA 1
ATOM 2361 C C . GLY A 1 309 ? -34.201 -21.164 4.529 1.00 75.56 309 GLY A C 1
ATOM 2362 O O . GLY A 1 309 ? -34.614 -21.426 5.664 1.00 75.56 309 GLY A O 1
ATOM 2363 N N . ALA A 1 310 ? -32.920 -21.305 4.187 1.00 78.88 310 ALA A N 1
ATOM 2364 C CA . ALA A 1 310 ? -31.846 -21.644 5.108 1.00 78.88 310 ALA A CA 1
ATOM 2365 C C . ALA A 1 310 ? -31.495 -20.459 6.020 1.00 78.88 310 ALA A C 1
ATOM 2367 O O . ALA A 1 310 ? -31.243 -20.695 7.204 1.00 78.88 310 ALA A O 1
ATOM 2368 N N . ASP A 1 311 ? -31.636 -19.213 5.554 1.00 73.00 311 ASP A N 1
ATOM 2369 C CA . ASP A 1 311 ? -31.489 -18.018 6.402 1.00 73.00 311 ASP A CA 1
ATOM 2370 C C . ASP A 1 311 ? -32.503 -17.993 7.531 1.00 73.00 311 ASP A C 1
ATOM 2372 O O . ASP A 1 311 ? -32.151 -17.740 8.679 1.00 73.00 311 ASP A O 1
ATOM 2376 N N . ILE A 1 312 ? -33.755 -18.377 7.256 1.00 75.50 312 ILE A N 1
ATOM 2377 C CA . ILE A 1 312 ? -34.774 -18.510 8.306 1.00 75.50 312 ILE A CA 1
ATOM 2378 C C . ILE A 1 312 ? -34.345 -19.550 9.345 1.00 75.50 312 ILE A C 1
ATOM 2380 O O . ILE A 1 312 ? -34.585 -19.362 10.537 1.00 75.50 312 ILE A O 1
ATOM 2384 N N . GLN A 1 313 ? -33.746 -20.670 8.929 1.00 75.88 313 GLN A N 1
ATOM 2385 C CA . GLN A 1 313 ? -33.334 -21.711 9.876 1.00 75.88 313 GLN A CA 1
ATOM 2386 C C . GLN A 1 313 ? -32.211 -21.222 10.792 1.00 75.88 313 GLN A C 1
ATOM 2388 O O . GLN A 1 313 ? -32.259 -21.478 11.999 1.00 75.88 313 GLN A O 1
ATOM 2393 N N . VAL A 1 314 ? -31.238 -20.497 10.236 1.00 71.94 314 VAL A N 1
ATOM 2394 C CA . VAL A 1 314 ? -30.159 -19.874 11.009 1.00 71.94 314 VAL A CA 1
ATOM 2395 C C . VAL A 1 314 ? -30.733 -18.792 11.923 1.00 71.94 314 VAL A C 1
ATOM 2397 O O . VAL A 1 314 ? -30.529 -18.860 13.134 1.00 71.94 314 VAL A O 1
ATOM 2400 N N . PHE A 1 315 ? -31.582 -17.908 11.406 1.00 72.75 315 PHE A N 1
ATOM 2401 C CA . PHE A 1 315 ? -32.246 -16.858 12.174 1.00 72.75 315 PHE A CA 1
ATOM 2402 C C . PHE A 1 315 ? -33.068 -17.396 13.357 1.00 72.75 315 PHE A C 1
ATOM 2404 O O . PHE A 1 315 ? -32.924 -16.961 14.499 1.00 72.75 315 PHE A O 1
ATOM 2411 N N . VAL A 1 316 ? -33.891 -18.423 13.131 1.00 74.94 316 VAL A N 1
ATOM 2412 C CA . VAL A 1 316 ? -34.694 -19.057 14.192 1.00 74.94 316 VAL A CA 1
ATOM 2413 C C . VAL A 1 316 ? -33.809 -19.701 15.263 1.00 74.94 316 VAL A C 1
ATOM 2415 O O . VAL A 1 316 ? -34.191 -19.743 16.435 1.00 74.94 316 VAL A O 1
ATOM 2418 N N . SER A 1 317 ? -32.623 -20.187 14.893 1.00 69.38 317 SER A N 1
ATOM 2419 C CA . SER A 1 317 ? -31.652 -20.697 15.862 1.00 69.38 317 SER A CA 1
ATOM 2420 C C . SER A 1 317 ? -30.999 -19.580 16.689 1.00 69.38 317 SER A C 1
ATOM 2422 O O . SER A 1 317 ? -30.746 -19.782 17.879 1.00 69.38 317 SER A O 1
ATOM 2424 N N . LEU A 1 318 ? -30.819 -18.388 16.106 1.00 65.19 318 LEU A N 1
ATOM 2425 C CA . LEU A 1 318 ? -30.281 -17.197 16.770 1.00 65.19 318 LEU A CA 1
ATOM 2426 C C . LEU A 1 318 ? -31.266 -16.585 17.776 1.00 65.19 318 LEU A C 1
ATOM 2428 O O . LEU A 1 318 ? -30.839 -16.177 18.853 1.00 65.19 318 LEU A O 1
ATOM 2432 N N . LEU A 1 319 ? -32.580 -16.646 17.522 1.00 67.44 319 LEU A N 1
ATOM 2433 C CA . LEU A 1 319 ? -33.622 -16.234 18.486 1.00 67.44 319 LEU A CA 1
ATOM 2434 C C . LEU A 1 319 ? -33.571 -16.999 19.823 1.00 67.44 319 LEU A C 1
ATOM 2436 O O . LEU A 1 319 ? -34.153 -16.572 20.821 1.00 67.44 319 LEU A O 1
ATOM 2440 N N . MET A 1 320 ? -32.913 -18.161 19.842 1.00 66.31 320 MET A N 1
ATOM 2441 C CA . MET A 1 320 ? -32.749 -19.003 21.030 1.00 66.31 320 MET A CA 1
ATOM 2442 C C . MET A 1 320 ? -31.403 -18.771 21.741 1.00 66.31 320 MET A C 1
ATOM 2444 O O . MET A 1 320 ? -31.164 -19.358 22.802 1.00 66.31 320 MET A O 1
ATOM 2448 N N . ALA A 1 321 ? -30.526 -17.934 21.179 1.00 55.88 321 ALA A N 1
ATOM 2449 C CA . ALA A 1 321 ? -29.266 -17.505 21.775 1.00 55.88 321 ALA A CA 1
ATOM 2450 C C . ALA A 1 321 ? -29.483 -16.256 22.663 1.00 55.88 321 ALA A C 1
ATOM 2452 O O . ALA A 1 321 ? -30.475 -15.544 22.506 1.00 55.88 321 ALA A O 1
ATOM 2453 N N . PRO A 1 322 ? -28.610 -15.975 23.653 1.00 51.00 322 PRO A N 1
ATOM 2454 C CA . PRO A 1 322 ? -28.689 -14.723 24.408 1.00 51.00 322 PRO A CA 1
ATOM 2455 C C . PRO A 1 322 ? -28.651 -13.510 23.462 1.00 51.00 322 PRO A C 1
ATOM 2457 O O . PRO A 1 322 ? -27.979 -13.568 22.439 1.00 51.00 322 PRO A O 1
ATOM 2460 N N . ALA A 1 323 ? -29.371 -12.444 23.843 1.00 48.06 323 ALA A N 1
ATOM 2461 C CA . ALA A 1 323 ? -29.782 -11.253 23.076 1.00 48.06 323 ALA A CA 1
ATOM 2462 C C . ALA A 1 323 ? -28.659 -10.350 22.502 1.00 48.06 323 ALA A C 1
ATOM 2464 O O . ALA A 1 323 ? -28.737 -9.129 22.566 1.00 48.06 323 ALA A O 1
ATOM 2465 N N . THR A 1 324 ? -27.588 -10.944 21.990 1.00 50.69 324 THR A N 1
ATOM 2466 C CA . THR A 1 324 ? -26.420 -10.285 21.398 1.00 50.69 324 THR A CA 1
ATOM 2467 C C . THR A 1 324 ? -26.102 -10.837 20.006 1.00 50.69 324 THR A C 1
ATOM 2469 O O . THR A 1 324 ? -25.001 -10.627 19.506 1.00 50.69 324 THR A O 1
ATOM 2472 N N . ALA A 1 325 ? -27.017 -11.598 19.398 1.00 52.28 325 ALA A N 1
ATOM 2473 C CA . ALA A 1 325 ? -26.901 -11.987 18.000 1.00 52.28 325 ALA A CA 1
ATOM 2474 C C . ALA A 1 325 ? -27.335 -10.789 17.146 1.00 52.28 325 ALA A C 1
ATOM 2476 O O . ALA A 1 325 ? -28.519 -10.495 17.060 1.00 52.28 325 ALA A O 1
ATOM 2477 N N . CYS A 1 326 ? -26.373 -10.058 16.584 1.00 56.75 326 CYS A N 1
ATOM 2478 C CA . CYS A 1 326 ? -26.642 -8.955 15.654 1.00 56.75 326 CYS A CA 1
ATOM 2479 C C . CYS A 1 326 ? -26.944 -9.434 14.224 1.00 56.75 326 CYS A C 1
ATOM 2481 O O . CYS A 1 326 ? -27.228 -8.626 13.345 1.00 56.75 326 CYS A O 1
ATOM 2483 N N . ASP A 1 327 ? -26.823 -10.738 13.994 1.00 58.47 327 ASP A N 1
ATOM 2484 C CA . ASP A 1 327 ? -27.072 -11.382 12.716 1.00 58.47 327 ASP A CA 1
ATOM 2485 C C . ASP A 1 327 ? -28.587 -11.522 12.504 1.00 58.47 327 ASP A C 1
ATOM 2487 O O . ASP A 1 327 ? -29.293 -12.089 13.345 1.00 58.47 327 ASP A O 1
ATOM 2491 N N . GLY A 1 328 ? -29.081 -10.921 11.420 1.00 59.44 328 GLY A N 1
ATOM 2492 C CA . GLY A 1 328 ? -30.503 -10.797 11.104 1.00 59.44 328 GLY A CA 1
ATOM 2493 C C . GLY A 1 328 ? -31.282 -9.702 11.852 1.00 59.44 328 GLY A C 1
ATOM 2494 O O . GLY A 1 328 ? -32.507 -9.749 11.856 1.00 59.44 328 GLY A O 1
ATOM 2495 N N . ASP A 1 329 ? -30.626 -8.698 12.445 1.00 67.62 329 ASP A N 1
ATOM 2496 C CA . ASP A 1 329 ? -31.277 -7.450 12.908 1.00 67.62 329 ASP A CA 1
ATOM 2497 C C . ASP A 1 329 ? -31.694 -6.566 11.709 1.00 67.62 329 ASP A C 1
ATOM 2499 O O . ASP A 1 329 ? -31.125 -5.509 11.423 1.00 67.62 329 ASP A O 1
ATOM 2503 N N . LEU A 1 330 ? -32.663 -7.053 10.934 1.00 69.88 330 LEU A N 1
ATOM 2504 C CA . LEU A 1 330 ? -33.160 -6.444 9.697 1.00 69.88 330 LEU A CA 1
ATOM 2505 C C . LEU A 1 330 ? -33.749 -5.048 9.902 1.00 69.88 330 LEU A C 1
ATOM 2507 O O . LEU A 1 330 ? -33.729 -4.218 8.988 1.00 69.88 330 LEU A O 1
ATOM 2511 N N . ASN A 1 331 ? -34.288 -4.780 11.087 1.00 67.25 331 ASN A N 1
ATOM 2512 C CA . ASN A 1 331 ? -34.879 -3.493 11.421 1.00 67.25 331 ASN A CA 1
ATOM 2513 C C . ASN A 1 331 ? -33.857 -2.483 11.995 1.00 67.25 331 ASN A C 1
ATOM 2515 O O . ASN A 1 331 ? -34.158 -1.284 12.056 1.00 67.25 331 ASN A O 1
ATOM 2519 N N . ARG A 1 332 ? -32.635 -2.944 12.301 1.00 67.12 332 ARG A N 1
ATOM 2520 C CA . ARG A 1 332 ? -31.486 -2.169 12.793 1.00 67.12 332 ARG A CA 1
ATOM 2521 C C . ARG A 1 332 ? -31.726 -1.496 14.144 1.00 67.12 332 ARG A C 1
ATOM 2523 O O . ARG A 1 332 ? -31.239 -0.380 14.368 1.00 67.12 332 ARG A O 1
ATOM 2530 N N . ASP A 1 333 ? -32.474 -2.129 15.041 1.00 67.50 333 ASP A N 1
ATOM 2531 C CA . ASP A 1 333 ? -32.690 -1.628 16.405 1.00 67.50 333 ASP A CA 1
ATOM 2532 C C . ASP A 1 333 ? -31.648 -2.129 17.419 1.00 67.50 333 ASP A C 1
ATOM 2534 O O . ASP A 1 333 ? -31.641 -1.698 18.579 1.00 67.50 333 ASP A O 1
ATOM 2538 N N . GLY A 1 334 ? -30.704 -2.951 16.961 1.00 61.75 334 GLY A N 1
ATOM 2539 C CA . GLY A 1 334 ? -29.615 -3.516 17.741 1.00 61.75 334 GLY A CA 1
ATOM 2540 C C . GLY A 1 334 ? -29.940 -4.873 18.359 1.00 61.75 334 GLY A C 1
ATOM 2541 O O . GLY A 1 334 ? -29.139 -5.347 19.173 1.00 61.75 334 GLY A O 1
ATOM 2542 N N . VAL A 1 335 ? -31.083 -5.487 18.033 1.00 68.25 335 VAL A N 1
ATOM 2543 C CA . VAL A 1 335 ? -31.497 -6.793 18.555 1.00 68.25 335 VAL A CA 1
ATOM 2544 C C . VAL A 1 335 ? -32.172 -7.619 17.460 1.00 68.25 335 VAL A C 1
ATOM 2546 O O . VAL A 1 335 ? -33.251 -7.272 17.013 1.00 68.25 335 VAL A O 1
ATOM 2549 N N . ALA A 1 336 ? -31.616 -8.787 17.119 1.00 71.94 336 ALA A N 1
ATOM 2550 C CA . ALA A 1 336 ? -32.341 -9.760 16.302 1.00 71.94 336 ALA A CA 1
ATOM 2551 C C . ALA A 1 336 ? -33.515 -10.365 17.097 1.00 71.94 336 ALA A C 1
ATOM 2553 O O . ALA A 1 336 ? -33.315 -11.118 18.062 1.00 71.94 336 ALA A O 1
ATOM 2554 N N . ASP A 1 337 ? -34.745 -10.045 16.705 1.00 76.38 337 ASP A N 1
ATOM 2555 C CA . ASP A 1 337 ? -35.965 -10.483 17.367 1.00 76.38 337 ASP A CA 1
ATOM 2556 C C . ASP A 1 337 ? -37.093 -10.895 16.392 1.00 76.38 337 ASP A C 1
ATOM 2558 O O . ASP A 1 337 ? -36.899 -11.201 15.215 1.00 76.38 337 ASP A O 1
ATOM 2562 N N . VAL A 1 338 ? -38.312 -11.046 16.916 1.00 77.50 338 VAL A N 1
ATOM 2563 C CA . VAL A 1 338 ? -39.465 -11.495 16.120 1.00 77.50 338 VAL A CA 1
ATOM 2564 C C . VAL A 1 338 ? -39.918 -10.465 15.075 1.00 77.50 338 VAL A C 1
ATOM 2566 O O . VAL A 1 338 ? -40.595 -10.836 14.114 1.00 77.50 338 VAL A O 1
ATOM 2569 N N . LEU A 1 339 ? -39.590 -9.187 15.260 1.00 77.19 339 LEU A N 1
ATOM 2570 C CA . LEU A 1 339 ? -39.889 -8.111 14.318 1.00 77.19 339 LEU A CA 1
ATOM 2571 C C . LEU A 1 339 ? -39.050 -8.266 13.047 1.00 77.19 339 LEU A C 1
ATOM 2573 O O . LEU A 1 339 ? -39.573 -8.047 11.953 1.00 77.19 339 LEU A O 1
ATOM 2577 N N . ASP A 1 340 ? -37.823 -8.767 13.171 1.00 74.38 340 ASP A N 1
ATOM 2578 C CA . ASP A 1 340 ? -36.945 -9.048 12.034 1.00 74.38 340 ASP A CA 1
ATOM 2579 C C . ASP A 1 340 ? -37.398 -10.254 11.213 1.00 74.38 340 ASP A C 1
ATOM 2581 O O . ASP A 1 340 ? -37.290 -10.240 9.989 1.00 74.38 340 ASP A O 1
ATOM 2585 N N . VAL A 1 341 ? -38.019 -11.265 11.841 1.00 76.75 341 VAL A N 1
ATOM 2586 C CA . VAL A 1 341 ? -38.613 -12.411 11.116 1.00 76.75 341 VAL A CA 1
ATOM 2587 C C . VAL A 1 341 ? -39.613 -11.933 10.066 1.00 76.75 341 VAL A C 1
ATOM 2589 O O . VAL A 1 341 ? -39.677 -12.486 8.970 1.00 76.75 341 VAL A O 1
ATOM 2592 N N . GLY A 1 342 ? -40.412 -10.916 10.401 1.00 72.00 342 GLY A N 1
ATOM 2593 C CA . GLY A 1 342 ? -41.372 -10.331 9.468 1.00 72.00 342 GLY A CA 1
ATOM 2594 C C . GLY A 1 342 ? -40.677 -9.742 8.242 1.00 72.00 342 GLY A C 1
ATOM 2595 O O . GLY A 1 342 ? -41.084 -10.021 7.118 1.00 72.00 342 GLY A O 1
ATOM 2596 N N . MET A 1 343 ? -39.587 -9.007 8.462 1.00 74.19 343 MET A N 1
ATOM 2597 C CA . MET A 1 343 ? -38.801 -8.387 7.394 1.00 74.19 343 MET A CA 1
ATOM 2598 C C . MET A 1 343 ? -38.054 -9.420 6.541 1.00 74.19 343 MET A C 1
ATOM 2600 O O . MET A 1 343 ? -38.011 -9.281 5.320 1.00 74.19 343 MET A O 1
ATOM 2604 N N . LEU A 1 344 ? -37.549 -10.497 7.148 1.00 73.00 344 LEU A N 1
ATOM 2605 C CA . LEU A 1 344 ? -36.893 -11.600 6.439 1.00 73.00 344 LEU A CA 1
ATOM 2606 C C . LEU A 1 344 ? -37.875 -12.326 5.510 1.00 73.00 344 LEU A C 1
ATOM 2608 O O . LEU A 1 344 ? -37.574 -12.612 4.351 1.00 73.00 344 LEU A O 1
ATOM 2612 N N . VAL A 1 345 ? -39.083 -12.601 6.012 1.00 73.94 345 VAL A N 1
ATOM 2613 C CA . VAL A 1 345 ? -40.159 -13.226 5.232 1.00 73.94 345 VAL A CA 1
ATOM 2614 C C . VAL A 1 345 ? -40.612 -12.313 4.093 1.00 73.94 345 VAL A C 1
ATOM 2616 O O . VAL A 1 345 ? -40.848 -12.801 2.988 1.00 73.94 345 VAL A O 1
ATOM 2619 N N . ASP A 1 346 ? -40.693 -11.005 4.329 1.00 73.31 346 ASP A N 1
ATOM 2620 C CA . ASP A 1 346 ? -41.011 -10.034 3.283 1.00 73.31 346 ASP A CA 1
ATOM 2621 C C . ASP A 1 346 ? -39.915 -9.987 2.200 1.00 73.31 346 ASP A C 1
ATOM 2623 O O . ASP A 1 346 ? -40.254 -9.979 1.014 1.00 73.31 346 ASP A O 1
ATOM 2627 N N . CYS A 1 347 ? -38.625 -10.058 2.563 1.00 69.19 347 CYS A N 1
ATOM 2628 C CA . CYS A 1 347 ? -37.520 -10.164 1.595 1.00 69.19 347 CYS A CA 1
ATOM 2629 C C . CYS A 1 347 ? -37.652 -11.414 0.705 1.00 69.19 347 CYS A C 1
ATOM 2631 O O . CYS A 1 347 ? -37.547 -11.309 -0.518 1.00 69.19 347 CYS A O 1
ATOM 2633 N N . LEU A 1 348 ? -37.954 -12.577 1.292 1.00 69.69 348 LEU A N 1
ATOM 2634 C CA . LEU A 1 348 ? -38.107 -13.850 0.570 1.00 69.69 348 LEU A CA 1
ATOM 2635 C C . LEU A 1 348 ? -39.308 -13.885 -0.381 1.00 69.69 348 LEU A C 1
ATOM 2637 O O . LEU A 1 348 ? -39.311 -14.624 -1.364 1.00 69.69 348 LEU A O 1
ATOM 2641 N N . LEU A 1 349 ? -40.358 -13.122 -0.075 1.00 70.81 349 LEU A N 1
ATOM 2642 C CA . LEU A 1 349 ? -41.569 -13.062 -0.891 1.00 70.81 349 LEU A CA 1
ATOM 2643 C C . LEU A 1 349 ? -41.488 -12.017 -2.010 1.00 70.81 349 LEU A C 1
ATOM 2645 O O . LEU A 1 349 ? -42.299 -12.077 -2.938 1.00 70.81 349 LEU A O 1
ATOM 2649 N N . ALA A 1 350 ? -40.563 -11.058 -1.918 1.00 58.62 350 ALA A N 1
ATOM 2650 C CA . ALA A 1 350 ? -40.557 -9.870 -2.765 1.00 58.62 350 ALA A CA 1
ATOM 2651 C C . ALA A 1 350 ? -39.475 -9.833 -3.861 1.00 58.62 350 ALA A C 1
ATOM 2653 O O . ALA A 1 350 ? -39.559 -8.934 -4.696 1.00 58.62 350 ALA A O 1
ATOM 2654 N N . ASP A 1 351 ? -38.487 -10.743 -3.898 1.00 53.66 351 ASP A N 1
ATOM 2655 C CA . ASP A 1 351 ? -37.303 -10.643 -4.792 1.00 53.66 351 ASP A CA 1
ATOM 2656 C C . ASP A 1 351 ? -36.595 -9.260 -4.694 1.00 53.66 351 ASP A C 1
ATOM 2658 O O . ASP A 1 351 ? -35.936 -8.807 -5.630 1.00 53.66 351 ASP A O 1
ATOM 2662 N N . ALA A 1 352 ? -36.773 -8.530 -3.584 1.00 47.62 352 ALA A N 1
ATOM 2663 C CA . ALA A 1 352 ? -36.542 -7.078 -3.525 1.00 47.62 352 ALA A CA 1
ATOM 2664 C C . ALA A 1 352 ? -35.465 -6.623 -2.530 1.00 47.62 352 ALA A C 1
ATOM 2666 O O . ALA A 1 352 ? -35.360 -5.427 -2.266 1.00 47.62 352 ALA A O 1
ATOM 2667 N N . CYS A 1 353 ? -34.656 -7.532 -1.996 1.00 45.97 353 CYS A N 1
ATOM 2668 C CA . CYS A 1 353 ? -33.542 -7.166 -1.126 1.00 45.97 353 CYS A CA 1
ATOM 2669 C C . CYS A 1 353 ? -32.241 -7.280 -1.935 1.00 45.97 353 CYS A C 1
ATOM 2671 O O . CYS A 1 353 ? -31.567 -8.303 -1.926 1.00 45.97 353 CYS A O 1
ATOM 2673 N N . ALA A 1 354 ? -31.963 -6.240 -2.729 1.00 36.03 354 ALA A N 1
ATOM 2674 C CA . ALA A 1 354 ? -30.618 -5.978 -3.239 1.00 36.03 354 ALA A CA 1
ATOM 2675 C C . ALA A 1 354 ? -29.764 -5.385 -2.094 1.00 36.03 354 ALA A C 1
ATOM 2677 O O . ALA A 1 354 ? -30.358 -4.745 -1.220 1.00 36.03 354 ALA A O 1
ATOM 2678 N N . PRO A 1 355 ? -28.436 -5.611 -2.085 1.00 40.28 355 PRO A N 1
ATOM 2679 C CA . PRO A 1 355 ? -27.543 -5.184 -1.002 1.00 40.28 355 PRO A CA 1
ATOM 2680 C C . PRO A 1 355 ? -27.581 -3.679 -0.710 1.00 40.28 355 PRO A C 1
ATOM 2682 O O . PRO A 1 355 ? -27.829 -2.885 -1.652 1.00 40.28 355 PRO A O 1
#

Radius of gyration: 22.14 Å; chains: 1; bounding box: 70×41×49 Å

Sequence (355 aa):
VDRGDDPTFQASFFDFNRDGWPDLYLCTDKGEFGCNPFRNHLYRNMGGSFVEITDSSGMQACIACMGMSIADIDHDLSPDVYCSNVPIGNVLFMNQDDETFAETAIEAGVGSHAMGWGVEFLDFDNDGYQEIYVCNSTDYNRLYDWAGTAPFVDIARPAGAALGEPSYCVATADMENDGDIDILVQSSFRPIRLFVNHSNVGNWIRFRLMGDGPNTRGVGARVRVETPSLTQEQEVRVGSGFKSCSSYDPHFGLGAATSVTRVTVYWPDDRISIVENPAINSVVSIGQAMATLPCDGGADVNRDGVIDGADIQVFVSLLMAPATACDGDLNRDGVADVLDVGMLVDCLLADACAP

Foldseek 3Di:
DDPPPWQWQDKWWDDQLPPLGTWIKTQTAPLVVPLPPGWIWTWDDPPPDTDTCCVVQVRGHSFRWAAKAWFDQLQPQGIKMWTAADDQFTWTWDRPSPSHTDTCCVFQVNRDRFGWAAWYWDDQQLQFGTWIWTFGAQAWTFTWDDPNDGHTDTCCVVLVNGHGHHWHDKAWDQPVLQQRIWIWTDGPPDDIDIDHRDSVAAWKEKEQEQEDDPPRRLQQKKKWWAFPVGIGIDGQIFDRGRVDTYDSIDMGRPGPGQWTQWIWIQGSVQWIDIDGTDHISDYYYDYPVPTAHDLPLALPLVPPPDLDPVSVVSLVVVQVPPFQNSRQNVVPPRGSDPVSVVVSVVCHVPVPDDD